Protein AF-A0A2D6CWQ1-F1 (afdb_monomer_lite)

Sequence (265 aa):
CRAEGHQYDPITSVDGSGGIVVVWTDIVESRFRVTAQRMSPEGRRLWDEEGVPACLARSNQGSPVIVPSEGGSSLVFWVDYRHDDGTYTALDVYGQRLTPDGRRAWGPGGIRLCEAAGSQRNIVGVADGEGGAYVAWVDTRDKFDDIYAQRVDAEGWLRWGMDARPVGVGAGVQRGPVLSARAGHLWVAWYDYRRETRAETRQDVYAQSFDPEGVAGFARGGTPIATAQLVRTDLAVHALGARAWISWTDHDGTTRRVAGALLGP

Secondary structure (DSSP, 8-state):
---SS--EEEEEEE-SSS-EEEEEEEEETTEEEEEEEEE-TTS-B-S-TT-EES--SSS-EEEEEEEE-GGG-EEEEEEE-TT--SSS---EEEEEEEPTTS-BSS-TT-EES--SSS-EEEEEEEE-SSS-EEEEEEE-SSSS-EEEEEEE-TT--BTT-TT-EES---SS-EEEEEEEEETTEEEEEEEE-TT--TT----EEEEEEE-TT--BSS-TT-EEEE-SSSEEEEEEEEEETTEEEEEEEEE-SS-EEEEEEEE--

Structure (mmCIF, N/CA/C/O backbone):
data_AF-A0A2D6CWQ1-F1
#
_entry.id   AF-A0A2D6CWQ1-F1
#
loop_
_atom_site.group_PDB
_atom_site.id
_atom_site.type_symbol
_atom_site.label_atom_id
_atom_site.label_alt_id
_atom_site.label_comp_id
_atom_site.label_asym_id
_atom_site.label_entity_id
_atom_site.label_seq_id
_atom_site.pdbx_PDB_ins_code
_atom_site.Cartn_x
_atom_site.Cartn_y
_atom_site.Cartn_z
_atom_site.occupancy
_atom_site.B_iso_or_equiv
_atom_site.auth_seq_id
_atom_site.auth_comp_id
_atom_site.auth_asym_id
_atom_site.auth_atom_id
_atom_site.pdbx_PDB_model_num
ATOM 1 N N . CYS A 1 1 ? 22.351 -7.994 -5.319 1.00 44.97 1 CYS A N 1
ATOM 2 C CA . CYS A 1 1 ? 23.037 -6.715 -5.521 1.00 44.97 1 CYS A CA 1
ATOM 3 C C . CYS A 1 1 ? 24.525 -6.901 -5.228 1.00 44.97 1 CYS A C 1
ATOM 5 O O . CYS A 1 1 ? 24.827 -7.614 -4.270 1.00 44.97 1 CYS A O 1
ATOM 7 N N . ARG A 1 2 ? 25.425 -6.369 -6.063 1.00 40.06 2 ARG A N 1
ATOM 8 C CA . ARG A 1 2 ? 26.836 -6.117 -5.706 1.00 40.06 2 ARG A CA 1
ATOM 9 C C . ARG A 1 2 ? 27.117 -4.610 -5.599 1.00 40.06 2 ARG A C 1
ATOM 11 O O . ARG A 1 2 ? 28.251 -4.253 -5.300 1.00 40.06 2 ARG A O 1
ATOM 18 N N . ALA A 1 3 ? 26.105 -3.760 -5.791 1.00 49.19 3 ALA A N 1
ATOM 19 C CA . ALA A 1 3 ? 26.204 -2.326 -5.587 1.00 49.19 3 ALA A CA 1
ATOM 20 C C . ALA A 1 3 ? 26.740 -2.012 -4.186 1.00 49.19 3 ALA A C 1
ATOM 22 O O . ALA A 1 3 ? 26.302 -2.584 -3.182 1.00 49.19 3 ALA A O 1
ATOM 23 N N . GLU A 1 4 ? 27.720 -1.115 -4.147 1.00 36.97 4 GLU A N 1
ATOM 24 C CA . GLU A 1 4 ? 28.261 -0.559 -2.916 1.00 36.97 4 GLU A CA 1
ATOM 25 C C . GLU A 1 4 ? 27.207 0.362 -2.283 1.00 36.97 4 GLU A C 1
ATOM 27 O O . GLU A 1 4 ? 26.785 1.336 -2.901 1.00 36.97 4 GLU A O 1
ATOM 32 N N . GLY A 1 5 ? 26.767 0.045 -1.061 1.00 43.88 5 GLY A N 1
ATOM 33 C CA . GLY A 1 5 ? 25.715 0.784 -0.359 1.00 43.88 5 GLY A CA 1
ATOM 34 C C . GLY A 1 5 ? 25.096 -0.014 0.792 1.00 43.88 5 GLY A C 1
ATOM 35 O O . GLY A 1 5 ? 25.254 -1.233 0.881 1.00 43.88 5 GLY A O 1
ATOM 36 N N . HIS A 1 6 ? 24.400 0.674 1.702 1.00 47.47 6 HIS A N 1
ATOM 37 C CA . HIS A 1 6 ? 23.588 0.024 2.734 1.00 47.47 6 HIS A CA 1
ATOM 38 C C . HIS A 1 6 ? 22.188 -0.272 2.184 1.00 47.47 6 HIS A C 1
ATOM 40 O O . HIS A 1 6 ? 21.537 0.620 1.644 1.00 47.47 6 HIS A O 1
ATOM 46 N N . GLN A 1 7 ? 21.724 -1.509 2.360 1.00 46.88 7 GLN A N 1
ATOM 47 C CA . GLN A 1 7 ? 20.431 -1.992 1.871 1.00 46.88 7 GLN A CA 1
ATOM 48 C C . GLN A 1 7 ? 19.446 -2.121 3.038 1.00 46.88 7 GLN A C 1
ATOM 50 O O . GLN A 1 7 ? 19.776 -2.743 4.051 1.00 46.88 7 GLN A O 1
ATOM 55 N N . TYR A 1 8 ? 18.245 -1.559 2.890 1.00 57.31 8 TYR A N 1
ATOM 56 C CA . TYR A 1 8 ? 17.209 -1.539 3.930 1.00 57.31 8 TYR A CA 1
ATOM 57 C C . TYR A 1 8 ? 15.855 -2.032 3.404 1.00 57.31 8 TYR A C 1
ATOM 59 O O . TYR A 1 8 ? 15.567 -1.930 2.209 1.00 57.31 8 TYR A O 1
ATOM 67 N N . ASP A 1 9 ? 15.039 -2.548 4.327 1.00 74.50 9 ASP A N 1
ATOM 68 C CA . ASP A 1 9 ? 13.623 -2.896 4.148 1.00 74.50 9 ASP A CA 1
ATOM 69 C C . ASP A 1 9 ? 13.311 -3.764 2.913 1.00 74.50 9 ASP A C 1
ATOM 71 O O . ASP A 1 9 ? 12.519 -3.360 2.058 1.00 74.50 9 ASP A O 1
ATOM 75 N N . PRO A 1 10 ? 13.923 -4.962 2.774 1.00 77.94 10 PRO A N 1
ATOM 76 C CA . PRO A 1 10 ? 13.577 -5.859 1.684 1.00 77.94 10 PRO A CA 1
ATOM 77 C C . PRO A 1 10 ? 12.145 -6.378 1.857 1.00 77.94 10 PRO A C 1
ATOM 79 O O . PRO A 1 10 ? 11.810 -6.996 2.870 1.00 77.94 10 PRO A O 1
ATOM 82 N N . ILE A 1 11 ? 11.314 -6.179 0.838 1.00 85.44 11 ILE A N 1
ATOM 83 C CA . ILE A 1 11 ? 9.939 -6.685 0.783 1.00 85.44 11 ILE A CA 1
ATOM 84 C C . ILE A 1 11 ? 9.777 -7.487 -0.499 1.00 85.44 11 ILE A C 1
ATOM 86 O O . ILE A 1 11 ? 10.333 -7.148 -1.545 1.00 85.44 11 ILE A O 1
ATOM 90 N N . THR A 1 12 ? 9.031 -8.585 -0.412 1.00 86.94 12 THR A N 1
ATOM 91 C CA . THR A 1 12 ? 8.840 -9.505 -1.533 1.00 86.94 12 THR A CA 1
ATOM 92 C C . THR A 1 12 ? 7.377 -9.621 -1.912 1.00 86.94 12 THR A C 1
ATOM 94 O O . THR A 1 12 ? 6.492 -9.523 -1.064 1.00 86.94 12 THR A O 1
ATOM 97 N N . SER A 1 13 ? 7.136 -9.857 -3.195 1.00 90.44 13 SER A N 1
ATOM 98 C CA . SER A 1 13 ? 5.845 -10.273 -3.724 1.00 90.44 13 SER A CA 1
ATOM 99 C C . SER A 1 13 ? 6.050 -11.429 -4.695 1.00 90.44 13 SER A C 1
ATOM 101 O O . SER A 1 13 ? 7.113 -11.563 -5.302 1.00 90.44 13 SER A O 1
ATOM 103 N N . VAL A 1 14 ? 5.035 -12.273 -4.844 1.00 87.69 14 VAL A N 1
ATOM 104 C CA . VAL A 1 14 ? 5.033 -13.328 -5.859 1.00 87.69 14 VAL A CA 1
ATOM 105 C C . VAL A 1 14 ? 4.921 -12.716 -7.252 1.00 87.69 14 VAL A C 1
ATOM 107 O O . VAL A 1 14 ? 4.184 -11.755 -7.459 1.00 87.69 14 VAL A O 1
ATOM 110 N N . ASP A 1 15 ? 5.615 -13.297 -8.228 1.00 84.00 15 ASP A N 1
ATOM 111 C CA . ASP A 1 15 ? 5.566 -12.822 -9.617 1.00 84.00 15 ASP A CA 1
ATOM 112 C C . ASP A 1 15 ? 4.463 -13.493 -10.461 1.00 84.00 15 ASP A C 1
ATOM 114 O O . ASP A 1 15 ? 4.378 -13.279 -11.666 1.00 84.00 15 ASP A O 1
ATOM 118 N N . GLY A 1 16 ? 3.643 -14.355 -9.848 1.00 83.12 16 GLY A N 1
ATOM 119 C CA . GLY A 1 16 ? 2.571 -15.102 -10.519 1.00 83.12 16 GLY A CA 1
ATOM 120 C C . GLY A 1 16 ? 3.031 -16.284 -11.387 1.00 83.12 16 GLY A C 1
ATOM 121 O O . GLY A 1 16 ? 2.190 -17.020 -11.893 1.00 83.12 16 GLY A O 1
ATOM 122 N N . SER A 1 17 ? 4.340 -16.511 -11.525 1.00 85.38 17 SER A N 1
ATOM 123 C CA . SER A 1 17 ? 4.953 -17.606 -12.298 1.00 85.38 17 SER A CA 1
ATOM 124 C C . SER A 1 17 ? 5.810 -18.558 -11.450 1.00 85.38 17 SER A C 1
ATOM 126 O O . SER A 1 17 ? 6.555 -19.378 -11.981 1.00 85.38 17 SER A O 1
ATOM 128 N N . GLY A 1 18 ? 5.692 -18.461 -10.122 1.00 84.25 18 GLY A N 1
ATOM 129 C CA . GLY A 1 18 ? 6.454 -19.252 -9.150 1.00 84.25 18 GLY A CA 1
ATOM 130 C C . GLY A 1 18 ? 7.766 -18.601 -8.704 1.00 84.25 18 GLY A C 1
ATOM 131 O O . GLY A 1 18 ? 8.429 -19.130 -7.815 1.00 84.25 18 GLY A O 1
ATOM 132 N N . GLY A 1 19 ? 8.137 -17.468 -9.300 1.00 91.81 19 GLY A N 1
ATOM 133 C CA . GLY A 1 19 ? 9.225 -16.618 -8.842 1.00 91.81 19 GLY A CA 1
ATOM 134 C C . GLY A 1 19 ? 8.746 -15.552 -7.856 1.00 91.81 19 GLY A C 1
ATOM 135 O O . GLY A 1 19 ? 7.580 -15.504 -7.443 1.00 91.81 19 GLY A O 1
ATOM 136 N N . ILE A 1 20 ? 9.663 -14.658 -7.500 1.00 94.94 20 ILE A N 1
ATOM 137 C CA . ILE A 1 20 ? 9.384 -13.500 -6.645 1.00 94.94 20 ILE A CA 1
ATOM 138 C C . ILE A 1 20 ? 9.972 -12.231 -7.249 1.00 94.94 20 ILE A C 1
ATOM 140 O O . ILE A 1 20 ? 10.963 -12.269 -7.976 1.00 94.94 20 ILE A O 1
ATOM 144 N N . VAL A 1 21 ? 9.405 -11.090 -6.888 1.00 96.19 21 VAL A N 1
ATOM 145 C CA . VAL A 1 21 ? 10.055 -9.790 -7.028 1.00 96.19 21 VAL A CA 1
ATOM 146 C C . VAL A 1 21 ? 10.412 -9.300 -5.635 1.00 96.19 21 VAL A C 1
ATOM 148 O O . VAL A 1 21 ? 9.577 -9.305 -4.731 1.00 96.19 21 VAL A O 1
ATOM 151 N N . VAL A 1 22 ? 11.666 -8.899 -5.463 1.00 95.62 22 VAL A N 1
ATOM 152 C CA . VAL A 1 22 ? 12.193 -8.294 -4.240 1.00 95.62 22 VAL A CA 1
ATOM 153 C C . VAL A 1 22 ? 12.390 -6.811 -4.505 1.00 95.62 22 VAL A C 1
ATOM 155 O O . VAL A 1 22 ? 12.975 -6.454 -5.526 1.00 95.62 22 VAL A O 1
ATOM 158 N N . VAL A 1 23 ? 11.938 -5.960 -3.591 1.00 96.12 23 VAL A N 1
ATOM 159 C CA . VAL A 1 23 ? 12.186 -4.515 -3.603 1.00 96.12 23 VAL A CA 1
ATOM 160 C C . VAL A 1 23 ? 12.925 -4.142 -2.330 1.00 96.12 23 VAL A C 1
ATOM 162 O O . VAL A 1 23 ? 12.609 -4.670 -1.268 1.00 96.12 23 VAL A O 1
ATOM 165 N N . TRP A 1 24 ? 13.908 -3.257 -2.434 1.00 94.44 24 TRP A N 1
ATOM 166 C CA . TRP A 1 24 ? 14.665 -2.737 -1.298 1.00 94.44 24 TRP A CA 1
ATOM 167 C C . TRP A 1 24 ? 15.019 -1.268 -1.520 1.00 94.44 24 TRP A C 1
ATOM 169 O O . TRP A 1 24 ? 14.950 -0.752 -2.641 1.00 94.44 24 TRP A O 1
ATOM 179 N N . THR A 1 25 ? 15.423 -0.602 -0.441 1.00 93.50 25 THR A N 1
ATOM 180 C CA . THR A 1 25 ? 16.034 0.726 -0.515 1.00 93.50 25 THR A CA 1
ATOM 181 C C . THR A 1 25 ? 17.551 0.580 -0.541 1.00 93.50 25 THR A C 1
ATOM 183 O O . THR A 1 25 ? 18.119 -0.078 0.330 1.00 93.50 25 THR A O 1
ATOM 186 N N . ASP A 1 26 ? 18.200 1.188 -1.528 1.00 87.25 26 ASP A N 1
ATOM 187 C CA . ASP A 1 26 ? 19.657 1.260 -1.668 1.00 87.25 26 ASP A CA 1
ATOM 188 C C . ASP A 1 26 ? 20.148 2.699 -1.456 1.00 87.25 26 ASP A C 1
ATOM 190 O O . ASP A 1 26 ? 19.398 3.648 -1.698 1.00 87.25 26 ASP A O 1
ATOM 194 N N . ILE A 1 27 ? 21.403 2.880 -1.044 1.00 84.56 27 ILE A N 1
ATOM 195 C CA . ILE A 1 27 ? 22.043 4.201 -0.984 1.00 84.56 27 ILE A CA 1
ATOM 196 C C . ILE A 1 27 ? 23.008 4.324 -2.161 1.00 84.56 27 ILE A C 1
ATOM 198 O O . ILE A 1 27 ? 24.103 3.773 -2.130 1.00 84.56 27 ILE A O 1
ATOM 202 N N . VAL A 1 28 ? 22.627 5.106 -3.172 1.00 79.44 28 VAL A N 1
ATOM 203 C CA . VAL A 1 28 ? 23.437 5.353 -4.374 1.00 79.44 28 VAL A CA 1
ATOM 204 C C . VAL A 1 28 ? 23.796 6.833 -4.440 1.00 79.44 28 VAL A C 1
ATOM 206 O O . VAL A 1 28 ? 22.908 7.685 -4.493 1.00 79.44 28 VAL A O 1
ATOM 209 N N . GLU A 1 29 ? 25.095 7.151 -4.440 1.00 83.56 29 GLU A N 1
ATOM 210 C CA . GLU A 1 29 ? 25.603 8.537 -4.424 1.00 83.56 29 GLU A CA 1
ATOM 211 C C . GLU A 1 29 ? 24.971 9.392 -3.302 1.00 83.56 29 GLU A C 1
ATOM 213 O O . GLU A 1 29 ? 24.495 10.507 -3.536 1.00 83.56 29 GLU A O 1
ATOM 218 N N . SER A 1 30 ? 24.925 8.845 -2.082 1.00 83.44 30 SER A N 1
ATOM 219 C CA . SER A 1 30 ? 24.330 9.476 -0.889 1.00 83.44 30 SER A CA 1
ATOM 220 C C . SER A 1 30 ? 22.822 9.753 -0.971 1.00 83.44 30 SER A C 1
ATOM 222 O O . SER A 1 30 ? 22.311 10.564 -0.199 1.00 83.44 30 SER A O 1
ATOM 224 N N . ARG A 1 31 ? 22.096 9.096 -1.885 1.00 85.81 31 ARG A N 1
ATOM 225 C CA . ARG A 1 31 ? 20.633 9.187 -1.987 1.00 85.81 31 ARG A CA 1
ATOM 226 C C . ARG A 1 31 ? 19.979 7.825 -1.837 1.00 85.81 31 ARG A C 1
ATOM 228 O O . ARG A 1 31 ? 20.460 6.845 -2.402 1.00 85.81 31 ARG A O 1
ATOM 235 N N . PHE A 1 32 ? 18.858 7.792 -1.128 1.00 90.31 32 PHE A N 1
ATOM 236 C CA . PHE A 1 32 ? 18.024 6.600 -1.029 1.00 90.31 32 PHE A CA 1
ATOM 237 C C . PHE A 1 32 ? 17.289 6.361 -2.349 1.00 90.31 32 PHE A C 1
ATOM 239 O O . PHE A 1 32 ? 16.708 7.288 -2.918 1.00 90.31 32 PHE A O 1
ATOM 246 N N . ARG A 1 33 ? 17.330 5.128 -2.847 1.00 93.25 33 ARG A N 1
ATOM 247 C CA . ARG A 1 33 ? 16.718 4.713 -4.108 1.00 93.25 33 ARG A CA 1
ATOM 248 C C . ARG A 1 33 ? 15.962 3.413 -3.919 1.00 93.25 33 ARG A C 1
ATOM 250 O O . ARG A 1 33 ? 16.516 2.447 -3.405 1.00 93.25 33 ARG A O 1
ATOM 257 N N . VAL A 1 34 ? 14.735 3.365 -4.425 1.00 95.94 34 VAL A N 1
ATOM 258 C CA . VAL A 1 34 ? 13.954 2.127 -4.456 1.00 95.94 34 VAL A CA 1
ATOM 259 C C . VAL A 1 34 ? 14.341 1.314 -5.690 1.00 95.94 34 VAL A C 1
ATOM 261 O O . VAL A 1 34 ? 14.143 1.748 -6.832 1.00 95.94 34 VAL A O 1
ATOM 264 N N . THR A 1 35 ? 14.887 0.127 -5.448 1.00 96.31 35 THR A N 1
ATOM 265 C CA . THR A 1 35 ? 15.393 -0.797 -6.470 1.00 96.31 35 THR A CA 1
ATOM 266 C C . THR A 1 35 ? 14.693 -2.141 -6.338 1.00 96.31 35 THR A C 1
ATOM 268 O O . THR A 1 35 ? 14.327 -2.558 -5.241 1.00 96.31 35 THR A O 1
ATOM 271 N N . ALA A 1 36 ? 14.487 -2.817 -7.464 1.00 96.50 36 ALA A N 1
ATOM 272 C CA . ALA A 1 36 ? 13.782 -4.082 -7.530 1.00 96.50 36 ALA A CA 1
ATOM 273 C C . ALA A 1 36 ? 14.558 -5.135 -8.335 1.00 96.50 36 ALA A C 1
ATOM 275 O O . ALA A 1 36 ? 15.307 -4.813 -9.256 1.00 96.50 36 ALA A O 1
ATOM 276 N N . GLN A 1 37 ? 14.359 -6.409 -8.013 1.00 96.38 37 GLN A N 1
ATOM 277 C CA . GLN A 1 37 ? 14.917 -7.548 -8.739 1.00 96.38 37 GLN A CA 1
ATOM 278 C C . GLN A 1 37 ? 13.886 -8.661 -8.808 1.00 96.38 37 GLN A C 1
ATOM 280 O O . GLN A 1 37 ? 13.297 -9.032 -7.792 1.00 96.38 37 GLN A O 1
ATOM 285 N N . ARG A 1 38 ? 13.729 -9.243 -9.991 1.00 96.81 38 ARG A N 1
ATOM 286 C CA . ARG A 1 38 ? 12.930 -10.446 -10.174 1.00 96.81 38 ARG A CA 1
ATOM 287 C C . ARG A 1 38 ? 13.814 -11.681 -10.060 1.00 96.81 38 ARG A C 1
ATOM 289 O O . ARG A 1 38 ? 14.904 -11.733 -10.624 1.00 96.81 38 ARG A O 1
ATOM 296 N N . MET A 1 39 ? 13.336 -12.674 -9.328 1.00 95.69 39 MET A N 1
ATOM 297 C CA . MET A 1 39 ? 14.025 -13.924 -9.054 1.00 95.69 39 MET A CA 1
ATOM 298 C C . MET A 1 39 ? 13.189 -15.093 -9.574 1.00 95.69 39 MET A C 1
ATOM 300 O O . MET A 1 39 ? 11.993 -15.165 -9.296 1.00 95.69 39 MET A O 1
ATOM 304 N N . SER A 1 40 ? 13.815 -16.018 -10.300 1.00 94.38 40 SER A N 1
ATOM 305 C CA . SER A 1 40 ? 13.185 -17.276 -10.707 1.00 94.38 40 SER A CA 1
ATOM 306 C C . SER A 1 40 ? 12.910 -18.178 -9.491 1.00 94.38 40 SER A C 1
ATOM 308 O O . SER A 1 40 ? 13.512 -17.964 -8.431 1.00 94.38 40 SER A O 1
ATOM 310 N N . PRO A 1 41 ? 12.065 -19.219 -9.629 1.00 92.44 41 PRO A N 1
ATOM 311 C CA . PRO A 1 41 ? 11.849 -20.212 -8.571 1.00 92.44 41 PRO A CA 1
ATOM 312 C C . PRO A 1 41 ? 13.148 -20.884 -8.088 1.00 92.44 41 PRO A C 1
ATOM 314 O O . PRO A 1 41 ? 13.280 -21.249 -6.924 1.00 92.44 41 PRO A O 1
ATOM 317 N N . GLU A 1 42 ? 14.143 -21.007 -8.970 1.00 95.06 42 GLU A N 1
ATOM 318 C CA . GLU A 1 42 ? 15.471 -21.568 -8.686 1.00 95.06 42 GLU A CA 1
ATOM 319 C C . GLU A 1 42 ? 16.444 -20.535 -8.085 1.00 95.06 42 GLU A C 1
ATOM 321 O O . GLU A 1 42 ? 17.637 -20.812 -7.946 1.00 95.06 42 GLU A O 1
ATOM 326 N N . GLY A 1 43 ? 15.969 -19.327 -7.767 1.00 91.00 43 GLY A N 1
ATOM 327 C CA . GLY A 1 43 ? 16.770 -18.265 -7.159 1.00 91.00 43 GLY A CA 1
ATOM 328 C C . GLY A 1 43 ? 17.700 -17.534 -8.132 1.00 91.00 43 GLY A C 1
ATOM 329 O O . GLY A 1 43 ? 18.677 -16.920 -7.697 1.00 91.00 43 GLY A O 1
ATOM 330 N N . ARG A 1 44 ? 17.432 -17.574 -9.444 1.00 94.31 44 ARG A N 1
ATOM 331 C CA . ARG A 1 44 ? 18.218 -16.826 -10.444 1.00 94.31 44 ARG A CA 1
ATOM 332 C C . ARG A 1 44 ? 17.675 -15.413 -10.618 1.00 94.31 44 ARG A C 1
ATOM 334 O O . ARG A 1 44 ? 16.468 -15.242 -10.704 1.00 94.31 44 ARG A O 1
ATOM 341 N N . ARG A 1 45 ? 18.553 -14.413 -10.734 1.00 94.88 45 ARG A N 1
ATOM 342 C CA . ARG A 1 45 ? 18.165 -13.039 -11.101 1.00 94.88 45 ARG A CA 1
ATOM 343 C C . ARG A 1 45 ? 17.679 -13.007 -12.550 1.00 94.88 45 ARG A C 1
ATOM 345 O O . ARG A 1 45 ? 18.324 -13.601 -13.411 1.00 94.88 45 ARG A O 1
ATOM 352 N N . LEU A 1 46 ? 16.554 -12.343 -12.790 1.00 95.56 46 LEU A N 1
ATOM 353 C CA . LEU A 1 46 ? 15.905 -12.255 -14.102 1.00 95.56 46 LEU A CA 1
ATOM 354 C C . LEU A 1 46 ? 15.963 -10.849 -14.713 1.00 95.56 46 LEU A C 1
ATOM 356 O O . LEU A 1 46 ? 15.709 -10.713 -15.907 1.00 95.56 46 LEU A O 1
ATOM 360 N N . TRP A 1 47 ? 16.311 -9.824 -13.934 1.00 96.06 47 TRP A N 1
ATOM 361 C CA . TRP A 1 47 ? 16.679 -8.500 -14.445 1.00 96.06 47 TRP A CA 1
ATOM 362 C C . TRP A 1 47 ? 18.181 -8.251 -14.280 1.00 96.06 47 TRP A C 1
ATOM 364 O O . TRP A 1 47 ? 18.906 -9.119 -13.785 1.00 96.06 47 TRP A O 1
ATOM 374 N N . ASP A 1 48 ? 18.629 -7.057 -14.683 1.00 92.25 48 ASP A N 1
ATOM 375 C CA . ASP A 1 48 ? 20.012 -6.585 -14.551 1.00 92.25 48 ASP A CA 1
ATOM 376 C C . ASP A 1 48 ? 20.622 -6.942 -13.187 1.00 92.25 48 ASP A C 1
ATOM 378 O O . ASP A 1 48 ? 19.929 -6.977 -12.166 1.00 92.25 48 ASP A O 1
ATOM 382 N N . GLU A 1 49 ? 21.930 -7.213 -13.149 1.00 88.44 49 GLU A N 1
ATOM 383 C CA . GLU A 1 49 ? 22.582 -7.778 -11.958 1.00 88.44 49 GLU A CA 1
ATOM 384 C C . GLU A 1 49 ? 22.411 -6.915 -10.699 1.00 88.44 49 GLU A C 1
ATOM 386 O O . GLU A 1 49 ? 22.243 -7.463 -9.599 1.00 88.44 49 GLU A O 1
ATOM 391 N N . GLU A 1 50 ? 22.396 -5.593 -10.871 1.00 88.12 50 GLU A N 1
ATOM 392 C CA . GLU A 1 50 ? 22.192 -4.604 -9.805 1.00 88.12 50 GLU A CA 1
ATOM 393 C C . GLU A 1 50 ? 20.717 -4.297 -9.516 1.00 88.12 50 GLU A C 1
ATOM 395 O O . GLU A 1 50 ? 20.395 -3.553 -8.594 1.00 88.12 50 GLU A O 1
ATOM 400 N N . GLY A 1 51 ? 19.806 -4.934 -10.246 1.00 93.25 51 GLY A N 1
ATOM 401 C CA . GLY A 1 51 ? 18.383 -4.654 -10.192 1.00 93.25 51 GLY A CA 1
ATOM 402 C C . GLY A 1 51 ? 17.997 -3.424 -11.007 1.00 93.25 51 GLY A C 1
ATOM 403 O O . GLY A 1 51 ? 18.808 -2.748 -11.638 1.00 93.25 51 GLY A O 1
ATOM 404 N N . VAL A 1 52 ? 16.702 -3.148 -10.996 1.00 95.75 52 VAL A N 1
ATOM 405 C CA . VAL A 1 52 ? 16.063 -2.089 -11.763 1.00 95.75 52 VAL A CA 1
ATOM 406 C C . VAL A 1 52 ? 15.531 -1.034 -10.794 1.00 95.75 52 VAL A C 1
ATOM 408 O O . VAL A 1 52 ? 14.762 -1.374 -9.893 1.00 95.75 52 VAL A O 1
ATOM 411 N N . PRO A 1 53 ? 15.854 0.257 -10.977 1.00 96.00 53 PRO A N 1
ATOM 412 C CA . PRO A 1 53 ? 15.250 1.319 -10.182 1.00 96.00 53 PRO A CA 1
ATOM 413 C C . PRO A 1 53 ? 13.762 1.489 -10.518 1.00 96.00 53 PRO A C 1
ATOM 415 O O . PRO A 1 53 ? 13.390 1.610 -11.693 1.00 96.00 53 PRO A O 1
ATOM 418 N N . ALA A 1 54 ? 12.915 1.571 -9.491 1.00 97.19 54 ALA A N 1
ATOM 419 C CA . ALA A 1 54 ? 11.489 1.868 -9.659 1.00 97.19 54 ALA A CA 1
ATOM 420 C C . ALA A 1 54 ? 11.262 3.308 -10.163 1.00 97.19 54 ALA A C 1
ATOM 422 O O . ALA A 1 54 ? 10.333 3.573 -10.932 1.00 97.19 54 ALA A O 1
ATOM 423 N N . CYS A 1 55 ? 12.161 4.225 -9.792 1.00 96.69 55 CYS A N 1
ATOM 424 C CA . CYS A 1 55 ? 12.101 5.639 -10.132 1.00 96.69 55 CYS A CA 1
ATOM 425 C C . CYS A 1 55 ? 13.470 6.183 -10.565 1.00 96.69 55 CYS A C 1
ATOM 427 O O . CYS A 1 55 ? 14.495 5.927 -9.932 1.00 96.69 55 CYS A O 1
ATOM 429 N N . LEU A 1 56 ? 13.483 6.970 -11.643 1.00 94.81 56 LEU A N 1
ATOM 430 C CA . LEU A 1 56 ? 14.681 7.639 -12.163 1.00 94.81 56 LEU A CA 1
ATOM 431 C C . LEU A 1 56 ? 14.801 9.111 -11.732 1.00 94.81 56 LEU A C 1
ATOM 433 O O . LEU A 1 56 ? 15.791 9.761 -12.071 1.00 94.81 56 LEU A O 1
ATOM 437 N N . ALA A 1 57 ? 13.819 9.650 -11.003 1.00 93.31 57 ALA A N 1
ATOM 438 C CA . ALA A 1 57 ? 13.883 11.015 -10.489 1.00 93.31 57 ALA A CA 1
ATOM 439 C C . ALA A 1 57 ? 15.035 11.166 -9.483 1.00 93.31 57 ALA A C 1
ATOM 441 O O . ALA A 1 57 ? 15.336 10.260 -8.704 1.00 93.31 57 ALA A O 1
ATOM 442 N N . ARG A 1 58 ? 15.693 12.328 -9.498 1.00 89.38 58 ARG A N 1
ATOM 443 C CA . ARG A 1 58 ? 16.816 12.633 -8.604 1.00 89.38 58 ARG A CA 1
ATOM 444 C C . ARG A 1 58 ? 16.295 13.126 -7.255 1.00 89.38 58 ARG A C 1
ATOM 446 O O . ARG A 1 58 ? 16.221 14.325 -7.031 1.00 89.38 58 ARG A O 1
ATOM 453 N N . SER A 1 59 ? 15.931 12.192 -6.385 1.00 91.00 59 SER A N 1
ATOM 454 C CA . SER A 1 59 ? 15.451 12.464 -5.028 1.00 91.00 59 SER A CA 1
ATOM 455 C C . SER A 1 59 ? 15.715 11.268 -4.112 1.00 91.00 59 SER A C 1
ATOM 457 O O . SER A 1 59 ? 16.068 10.193 -4.603 1.00 91.00 59 SER A O 1
ATOM 459 N N . ASN A 1 60 ? 15.541 11.456 -2.803 1.00 92.44 60 ASN A N 1
ATOM 460 C CA . ASN A 1 60 ? 15.455 10.351 -1.857 1.00 92.44 60 ASN A CA 1
ATOM 461 C C . ASN A 1 60 ? 14.112 9.632 -2.025 1.00 92.44 60 ASN A C 1
ATOM 463 O O . ASN A 1 60 ? 13.055 10.258 -2.103 1.00 92.44 60 ASN A O 1
ATOM 467 N N . GLN A 1 61 ? 14.178 8.309 -2.083 1.00 93.69 61 GLN A N 1
ATOM 468 C CA . GLN A 1 61 ? 13.050 7.397 -2.223 1.00 93.69 61 GLN A CA 1
ATOM 469 C C . GLN A 1 61 ? 13.222 6.300 -1.176 1.00 93.69 61 GLN A C 1
ATOM 471 O O . GLN A 1 61 ? 14.310 5.733 -1.077 1.00 93.69 61 GLN A O 1
ATOM 476 N N . GLY A 1 62 ? 12.182 5.982 -0.415 1.00 93.75 62 GLY A N 1
ATOM 477 C CA . GLY A 1 62 ? 12.290 4.988 0.652 1.00 93.75 62 GLY A CA 1
ATOM 478 C C . GLY A 1 62 ? 10.961 4.354 1.026 1.00 93.75 62 GLY A C 1
ATOM 479 O O . GLY A 1 62 ? 9.933 4.616 0.399 1.00 93.75 62 GLY A O 1
ATOM 480 N N . SER A 1 63 ? 11.003 3.507 2.055 1.00 93.69 63 SER A N 1
ATOM 481 C CA . SER A 1 63 ? 9.846 2.784 2.600 1.00 93.69 63 SER A CA 1
ATOM 482 C C . SER A 1 63 ? 8.983 2.130 1.510 1.00 93.69 63 SER A C 1
ATOM 484 O O . SER A 1 63 ? 7.790 2.441 1.411 1.00 93.69 63 SER A O 1
ATOM 486 N N . PRO A 1 64 ? 9.577 1.294 0.633 1.00 96.94 64 PRO A N 1
ATOM 487 C CA . PRO A 1 64 ? 8.839 0.722 -0.474 1.00 96.94 64 PRO A CA 1
ATOM 488 C C . PRO A 1 64 ? 7.743 -0.230 0.015 1.00 96.94 64 PRO A C 1
ATOM 490 O O . PRO A 1 64 ? 7.829 -0.795 1.097 1.00 96.94 64 PRO A O 1
ATOM 493 N N . VAL A 1 65 ? 6.737 -0.456 -0.820 1.00 96.88 65 VAL A N 1
ATOM 494 C CA . VAL A 1 65 ? 5.752 -1.537 -0.719 1.00 96.88 65 VAL A CA 1
ATOM 495 C C . VAL A 1 65 ? 5.613 -2.144 -2.105 1.00 96.88 65 VAL A C 1
ATOM 497 O O . VAL A 1 65 ? 5.601 -1.416 -3.096 1.00 96.88 65 VAL A O 1
ATOM 500 N N . ILE A 1 66 ? 5.497 -3.467 -2.195 1.00 97.75 66 ILE A N 1
ATOM 501 C CA . ILE A 1 66 ? 5.275 -4.165 -3.462 1.00 97.75 66 ILE A CA 1
ATOM 502 C C . ILE A 1 66 ? 3.980 -4.976 -3.421 1.00 97.75 66 ILE A C 1
ATOM 504 O O . ILE A 1 66 ? 3.690 -5.664 -2.445 1.00 97.75 66 ILE A O 1
ATOM 508 N N . VAL A 1 67 ? 3.217 -4.898 -4.507 1.00 96.56 67 VAL A N 1
ATOM 509 C CA . VAL A 1 67 ? 1.945 -5.595 -4.714 1.00 96.56 67 VAL A CA 1
ATOM 510 C C . VAL A 1 67 ? 2.014 -6.338 -6.055 1.00 96.56 67 VAL A C 1
ATOM 512 O O . VAL A 1 67 ? 2.508 -5.771 -7.034 1.00 96.56 67 VAL A O 1
ATOM 515 N N . PRO A 1 68 ? 1.566 -7.605 -6.148 1.00 95.31 68 PRO A N 1
ATOM 516 C CA . PRO A 1 68 ? 1.537 -8.304 -7.428 1.00 95.31 68 PRO A CA 1
ATOM 517 C C . PRO A 1 68 ? 0.498 -7.665 -8.362 1.00 95.31 68 PRO A C 1
ATOM 519 O O . PRO A 1 68 ? -0.561 -7.228 -7.918 1.00 95.31 68 PRO A O 1
ATOM 522 N N . SER A 1 69 ? 0.796 -7.634 -9.657 1.00 95.75 69 SER A N 1
ATOM 523 C CA . SER A 1 69 ? -0.097 -7.144 -10.713 1.00 95.75 69 SER A CA 1
ATOM 524 C C . SER A 1 69 ? -0.280 -8.226 -11.777 1.00 95.75 69 SER A C 1
ATOM 526 O O . SER A 1 69 ? 0.410 -9.248 -11.799 1.00 95.75 69 SER A O 1
ATOM 528 N N . GLU A 1 70 ? -1.243 -8.021 -12.665 1.00 93.19 70 GLU A N 1
ATOM 529 C CA . GLU A 1 70 ? -1.541 -8.951 -13.747 1.00 93.19 70 GLU A CA 1
ATOM 530 C C . GLU A 1 70 ? -0.351 -9.152 -14.706 1.00 93.19 70 GLU A C 1
ATOM 532 O O . GLU A 1 70 ? 0.550 -8.312 -14.836 1.00 93.19 70 GLU A O 1
ATOM 537 N N . GLY A 1 71 ? -0.352 -10.296 -15.395 1.00 91.25 71 GLY A N 1
ATOM 538 C CA . GLY A 1 71 ? 0.655 -10.625 -16.406 1.00 91.25 71 GLY A CA 1
ATOM 539 C C . GLY A 1 71 ? 2.075 -10.801 -15.858 1.00 91.25 71 GLY A C 1
ATOM 540 O O . GLY A 1 71 ? 3.026 -10.704 -16.625 1.00 91.25 71 GLY A O 1
ATOM 541 N N . GLY A 1 72 ? 2.231 -11.021 -14.548 1.00 91.12 72 GLY A N 1
ATOM 542 C CA . GLY A 1 72 ? 3.530 -11.118 -13.873 1.00 91.12 72 GLY A CA 1
ATOM 543 C C . GLY A 1 72 ? 4.218 -9.772 -13.641 1.00 91.12 72 GLY A C 1
ATOM 544 O O . GLY A 1 72 ? 5.419 -9.721 -13.375 1.00 91.12 72 GLY A O 1
ATOM 545 N N . SER A 1 73 ? 3.467 -8.677 -13.774 1.00 96.06 73 SER A N 1
ATOM 546 C CA . SER A 1 73 ? 3.929 -7.346 -13.390 1.00 96.06 73 SER A CA 1
ATOM 547 C C . SER A 1 73 ? 3.897 -7.184 -11.869 1.00 96.06 73 SER A C 1
ATOM 549 O O . SER A 1 73 ? 3.273 -7.954 -11.138 1.00 96.06 73 SER A O 1
ATOM 551 N N . SER A 1 74 ? 4.541 -6.141 -11.365 1.00 97.06 74 SER A N 1
ATOM 552 C CA . SER A 1 74 ? 4.470 -5.745 -9.958 1.00 97.06 74 SER A CA 1
ATOM 553 C C . SER A 1 74 ? 4.238 -4.248 -9.844 1.00 97.06 74 SER A C 1
ATOM 555 O O . SER A 1 74 ? 4.798 -3.474 -10.619 1.00 97.06 74 SER A O 1
ATOM 557 N N . LEU A 1 75 ? 3.429 -3.837 -8.874 1.00 98.44 75 LEU A N 1
ATOM 558 C CA . LEU A 1 75 ? 3.279 -2.435 -8.500 1.00 98.44 75 LEU A CA 1
ATOM 559 C C . LEU A 1 75 ? 4.189 -2.163 -7.310 1.00 98.44 75 LEU A C 1
ATOM 561 O O . LEU A 1 75 ? 4.161 -2.903 -6.329 1.00 98.44 75 LEU A O 1
ATOM 565 N N . VAL A 1 76 ? 4.997 -1.118 -7.408 1.00 98.56 76 VAL A N 1
ATOM 566 C CA . VAL A 1 76 ? 5.897 -0.664 -6.351 1.00 98.56 76 VAL A CA 1
ATOM 567 C C . VAL A 1 76 ? 5.455 0.725 -5.931 1.00 98.56 76 VAL A C 1
ATOM 569 O O . VAL A 1 76 ? 5.350 1.608 -6.778 1.00 98.56 76 VAL A O 1
ATOM 572 N N . PHE A 1 77 ? 5.218 0.916 -4.640 1.00 98.56 77 PHE A N 1
ATOM 573 C CA . PHE A 1 77 ? 4.863 2.194 -4.029 1.00 98.56 77 PHE A CA 1
ATOM 574 C C . PHE A 1 77 ? 5.968 2.628 -3.076 1.00 98.56 77 PHE A C 1
ATOM 576 O O . PHE A 1 77 ? 6.612 1.771 -2.480 1.00 98.56 77 PHE A O 1
ATOM 583 N N . TRP A 1 78 ? 6.224 3.926 -2.942 1.00 98.12 78 TRP A N 1
ATOM 584 C CA . TRP A 1 78 ? 7.283 4.446 -2.069 1.00 98.12 78 TRP A CA 1
ATOM 585 C C . TRP A 1 78 ? 6.968 5.856 -1.581 1.00 98.12 78 TRP A C 1
ATOM 587 O O . TRP A 1 78 ? 6.130 6.546 -2.167 1.00 98.12 78 TRP A O 1
ATOM 597 N N . VAL A 1 79 ? 7.664 6.283 -0.524 1.00 96.62 79 VAL A N 1
ATOM 598 C CA . VAL A 1 79 ? 7.694 7.694 -0.121 1.00 96.62 79 VAL A CA 1
ATOM 599 C C . VAL A 1 79 ? 8.823 8.412 -0.856 1.00 96.62 79 VAL A C 1
ATOM 601 O O . VAL A 1 79 ? 9.939 7.892 -0.955 1.00 96.62 79 VAL A O 1
ATOM 604 N N . ASP A 1 80 ? 8.537 9.592 -1.391 1.00 95.94 80 ASP A N 1
ATOM 605 C CA . ASP A 1 80 ? 9.444 10.366 -2.235 1.00 95.94 80 ASP A CA 1
ATOM 606 C C . ASP A 1 80 ? 9.596 11.794 -1.704 1.00 95.94 80 ASP A C 1
ATOM 608 O O . ASP A 1 80 ? 8.614 12.453 -1.366 1.00 95.94 80 ASP A O 1
ATOM 612 N N . TYR A 1 81 ? 10.837 12.277 -1.663 1.00 93.94 81 TYR A N 1
ATOM 613 C CA . TYR A 1 81 ? 11.181 13.616 -1.175 1.00 93.94 81 TYR A CA 1
ATOM 614 C C . TYR A 1 81 ? 11.284 14.658 -2.301 1.00 93.94 81 TYR A C 1
ATOM 616 O O . TYR A 1 81 ? 11.802 15.748 -2.087 1.00 93.94 81 TYR A O 1
ATOM 624 N N . ARG A 1 82 ? 10.883 14.345 -3.544 1.00 93.38 82 ARG A N 1
ATOM 625 C CA . ARG A 1 82 ? 11.207 15.213 -4.699 1.00 93.38 82 ARG A CA 1
ATOM 626 C C . ARG A 1 82 ? 10.563 16.598 -4.654 1.00 93.38 82 ARG A C 1
ATOM 628 O O . ARG A 1 82 ? 11.010 17.476 -5.387 1.00 93.38 82 ARG A O 1
ATOM 635 N N . HIS A 1 83 ? 9.513 16.769 -3.856 1.00 90.31 83 HIS A N 1
ATOM 636 C CA . HIS A 1 83 ? 8.834 18.047 -3.635 1.00 90.31 83 HIS A CA 1
ATOM 637 C C . HIS A 1 83 ? 9.083 18.612 -2.226 1.00 90.31 83 HIS A C 1
ATOM 639 O O . HIS A 1 83 ? 8.472 19.610 -1.853 1.00 90.31 83 HIS A O 1
ATOM 645 N N . ASP A 1 84 ? 9.981 17.994 -1.458 1.00 88.44 84 ASP A N 1
ATOM 646 C CA . ASP A 1 84 ? 10.425 18.496 -0.165 1.00 88.44 84 ASP A CA 1
ATOM 647 C C . ASP A 1 84 ? 11.462 19.612 -0.360 1.00 88.44 84 ASP A C 1
ATOM 649 O O . ASP A 1 84 ? 12.298 19.572 -1.264 1.00 88.44 84 ASP A O 1
ATOM 653 N N . ASP A 1 85 ? 11.418 20.621 0.504 1.00 85.06 85 ASP A N 1
ATOM 654 C CA . ASP A 1 85 ? 12.327 21.773 0.494 1.00 85.06 85 ASP A CA 1
ATOM 655 C C . ASP A 1 85 ? 13.672 21.496 1.201 1.00 85.06 85 ASP A C 1
ATOM 657 O O . ASP A 1 85 ? 14.459 22.414 1.444 1.00 85.06 85 ASP A O 1
ATOM 661 N N . GLY A 1 86 ? 13.958 20.229 1.516 1.00 79.56 86 GLY A N 1
ATOM 662 C CA . GLY A 1 86 ? 15.145 19.778 2.239 1.00 79.56 86 GLY A CA 1
ATOM 663 C C . GLY A 1 86 ? 14.943 19.676 3.753 1.00 79.56 86 GLY A C 1
ATOM 664 O O . GLY A 1 86 ? 15.906 19.396 4.472 1.00 79.56 86 GLY A O 1
ATOM 665 N N . THR A 1 87 ? 13.724 19.902 4.250 1.00 80.69 87 THR A N 1
ATOM 666 C CA . THR A 1 87 ? 13.373 19.774 5.673 1.00 80.69 87 THR A CA 1
ATOM 667 C C . THR A 1 87 ? 13.016 18.348 6.089 1.00 80.69 87 THR A C 1
ATOM 669 O O . THR A 1 87 ? 12.967 18.069 7.288 1.00 80.69 87 THR A O 1
ATOM 672 N N . TYR A 1 88 ? 12.825 17.435 5.132 1.00 78.00 88 TYR A N 1
ATOM 673 C CA . TYR A 1 88 ? 12.379 16.057 5.345 1.00 78.00 88 TYR A CA 1
ATOM 674 C C . TYR A 1 88 ? 10.996 15.966 6.009 1.00 78.00 88 TYR A C 1
ATOM 676 O O . TYR A 1 88 ? 10.738 15.060 6.808 1.00 78.00 88 TYR A O 1
ATOM 684 N N . THR A 1 89 ? 10.102 16.902 5.679 1.00 79.81 89 THR A N 1
ATOM 685 C CA . THR A 1 89 ? 8.755 16.994 6.268 1.00 79.81 89 THR A CA 1
ATOM 686 C C . THR A 1 89 ? 7.617 16.915 5.250 1.00 79.81 89 THR A C 1
ATOM 688 O O . THR A 1 89 ? 6.470 16.727 5.655 1.00 79.81 89 THR A O 1
ATOM 691 N N . ALA A 1 90 ? 7.911 16.960 3.948 1.00 86.75 90 ALA A N 1
ATOM 692 C CA . ALA A 1 90 ? 6.938 16.869 2.861 1.00 86.75 90 ALA A CA 1
ATOM 693 C C . ALA A 1 90 ? 7.160 15.596 2.025 1.00 86.75 90 ALA A C 1
ATOM 695 O O . ALA A 1 90 ? 7.672 15.623 0.908 1.00 86.75 90 ALA A O 1
ATOM 696 N N . LEU A 1 91 ? 6.798 14.453 2.614 1.00 92.88 91 LEU A N 1
ATOM 697 C CA . LEU A 1 91 ? 6.806 13.157 1.934 1.00 92.88 91 LEU A CA 1
ATOM 698 C C . LEU A 1 91 ? 5.572 12.992 1.055 1.00 92.88 91 LEU A C 1
ATOM 700 O O . LEU A 1 91 ? 4.463 13.067 1.575 1.00 92.88 91 LEU A O 1
ATOM 704 N N . ASP A 1 92 ? 5.785 12.644 -0.209 1.00 95.94 92 ASP A N 1
ATOM 705 C CA . ASP A 1 92 ? 4.725 12.266 -1.140 1.00 95.94 92 ASP A CA 1
ATOM 706 C C . ASP A 1 92 ? 4.721 10.755 -1.394 1.00 95.94 92 ASP A C 1
ATOM 708 O O . ASP A 1 92 ? 5.779 10.135 -1.520 1.00 95.94 92 ASP A O 1
ATOM 712 N N . VAL A 1 93 ? 3.540 10.158 -1.567 1.00 97.81 93 VAL A N 1
ATOM 713 C CA . VAL A 1 93 ? 3.425 8.756 -2.005 1.00 97.81 93 VAL A CA 1
ATOM 714 C C . VAL A 1 93 ? 3.432 8.677 -3.530 1.00 97.81 93 VAL A C 1
ATOM 716 O O . VAL A 1 93 ? 2.606 9.296 -4.206 1.00 97.81 93 VAL A O 1
ATOM 719 N N . TYR A 1 94 ? 4.342 7.868 -4.068 1.00 98.50 94 TYR A N 1
ATOM 720 C CA . TYR A 1 94 ? 4.466 7.578 -5.496 1.00 98.50 94 TYR A CA 1
ATOM 721 C C . TYR A 1 94 ? 4.304 6.088 -5.793 1.00 98.50 94 TYR A C 1
ATOM 723 O O . TYR A 1 94 ? 4.433 5.243 -4.906 1.00 98.50 94 TYR A O 1
ATOM 731 N N . GLY A 1 95 ? 4.024 5.776 -7.059 1.00 98.38 95 GLY A N 1
ATOM 732 C CA . GLY A 1 95 ? 3.862 4.419 -7.560 1.00 98.38 95 GLY A CA 1
ATOM 733 C C . GLY A 1 95 ? 4.497 4.195 -8.931 1.00 98.38 95 GLY A C 1
ATOM 734 O O . GLY A 1 95 ? 4.654 5.118 -9.734 1.00 98.38 95 GLY A O 1
ATOM 735 N N . GLN A 1 96 ? 4.837 2.940 -9.213 1.00 98.75 96 GLN A N 1
ATOM 736 C CA . GLN A 1 96 ? 5.349 2.456 -10.492 1.00 98.75 96 GLN A CA 1
ATOM 737 C C . GLN A 1 96 ? 4.811 1.056 -10.767 1.00 98.75 96 GLN A C 1
ATOM 739 O O . GLN A 1 96 ? 4.841 0.203 -9.883 1.00 98.75 96 GLN A O 1
ATOM 744 N N . ARG A 1 97 ? 4.456 0.772 -12.020 1.00 98.50 97 ARG A N 1
ATOM 745 C CA . ARG A 1 97 ? 4.284 -0.601 -12.494 1.00 98.50 97 ARG A CA 1
ATOM 746 C C . ARG A 1 97 ? 5.557 -1.074 -13.183 1.00 98.50 97 ARG A C 1
ATOM 748 O O . ARG A 1 97 ? 5.981 -0.505 -14.190 1.00 98.50 97 ARG A O 1
ATOM 755 N N . LEU A 1 98 ? 6.172 -2.110 -12.625 1.00 98.19 98 LEU A N 1
ATOM 756 C CA . LEU A 1 98 ? 7.282 -2.834 -13.227 1.00 98.19 98 LEU A CA 1
ATOM 757 C C . LEU A 1 98 ? 6.734 -4.040 -13.981 1.00 98.19 98 LEU A C 1
ATOM 759 O O . LEU A 1 98 ? 6.070 -4.907 -13.419 1.00 98.19 98 LEU A O 1
ATOM 763 N N . THR A 1 99 ? 7.007 -4.063 -15.272 1.00 96.69 99 THR A N 1
ATOM 764 C CA . THR A 1 99 ? 6.681 -5.174 -16.172 1.00 96.69 99 THR A CA 1
ATOM 765 C C . THR A 1 99 ? 7.554 -6.405 -15.879 1.00 96.69 99 THR A C 1
ATOM 767 O O . THR A 1 99 ? 8.589 -6.282 -15.215 1.00 96.69 99 THR A O 1
ATOM 770 N N . PRO A 1 100 ? 7.186 -7.598 -16.383 1.00 95.12 100 PRO A N 1
ATOM 771 C CA . PRO A 1 100 ? 7.939 -8.838 -16.170 1.00 95.12 100 PRO A CA 1
ATOM 772 C C . PRO A 1 100 ? 9.418 -8.770 -16.581 1.00 95.12 100 PRO A C 1
ATOM 774 O O . PRO A 1 100 ? 10.238 -9.494 -16.010 1.00 95.12 100 PRO A O 1
ATOM 777 N N . ASP A 1 101 ? 9.756 -7.916 -17.549 1.00 95.25 101 ASP A N 1
ATOM 778 C CA . ASP A 1 101 ? 11.099 -7.647 -18.077 1.00 95.25 101 ASP A CA 1
ATOM 779 C C . ASP A 1 101 ? 11.778 -6.422 -17.430 1.00 95.25 101 ASP A C 1
ATOM 781 O O . ASP A 1 101 ? 12.837 -5.988 -17.875 1.00 95.25 101 ASP A O 1
ATOM 785 N N . GLY A 1 102 ? 11.197 -5.863 -16.364 1.00 95.94 102 GLY A N 1
ATOM 786 C CA . GLY A 1 102 ? 11.820 -4.805 -15.566 1.00 95.94 102 GLY A CA 1
ATOM 787 C C . GLY A 1 102 ? 11.665 -3.407 -16.165 1.00 95.94 102 GLY A C 1
ATOM 788 O O . GLY A 1 102 ? 12.340 -2.464 -15.753 1.00 95.94 102 GLY A O 1
ATOM 789 N N . ARG A 1 103 ? 10.768 -3.211 -17.134 1.00 97.19 103 ARG A N 1
ATOM 790 C CA . ARG A 1 103 ? 10.455 -1.869 -17.647 1.00 97.19 103 ARG A CA 1
ATOM 791 C C . ARG A 1 103 ? 9.436 -1.168 -16.753 1.00 97.19 103 ARG A C 1
ATOM 793 O O . ARG A 1 103 ? 8.476 -1.779 -16.290 1.00 97.19 103 ARG A O 1
ATOM 800 N N . ARG A 1 104 ? 9.618 0.142 -16.594 1.00 98.19 104 ARG A N 1
ATOM 801 C CA . ARG A 1 104 ? 8.693 1.077 -15.934 1.00 98.19 104 ARG A CA 1
ATOM 802 C C . ARG A 1 104 ? 7.540 1.432 -16.878 1.00 98.19 104 ARG A C 1
ATOM 804 O O . ARG A 1 104 ? 7.802 1.975 -17.952 1.00 98.19 104 ARG A O 1
ATOM 811 N N . ALA A 1 105 ? 6.301 1.134 -16.497 1.00 98.19 105 ALA A N 1
ATOM 812 C CA . ALA A 1 105 ? 5.120 1.364 -17.333 1.00 98.19 105 ALA A CA 1
ATOM 813 C C . ALA A 1 105 ? 4.428 2.714 -17.072 1.00 98.19 105 ALA A C 1
ATOM 815 O O . ALA A 1 105 ? 3.784 3.243 -17.971 1.00 98.19 105 ALA A O 1
ATOM 816 N N . TRP A 1 106 ? 4.612 3.323 -15.898 1.00 98.44 106 TRP A N 1
ATOM 817 C CA . TRP A 1 106 ? 4.002 4.609 -15.521 1.00 98.44 106 TRP A CA 1
ATOM 818 C C . TRP A 1 106 ? 4.985 5.779 -15.675 1.00 98.44 106 TRP A C 1
ATOM 820 O O . TRP A 1 106 ? 5.075 6.682 -14.845 1.00 98.44 106 TRP A O 1
ATOM 830 N N . GLY A 1 107 ? 5.785 5.731 -16.743 1.00 97.94 107 GLY A N 1
ATOM 831 C CA . GLY A 1 107 ? 6.841 6.705 -17.012 1.00 97.94 107 GLY A CA 1
ATOM 832 C C . GLY A 1 107 ? 8.080 6.554 -16.111 1.00 97.94 107 GLY A C 1
ATOM 833 O O . GLY A 1 107 ? 8.114 5.739 -15.188 1.00 97.94 107 GLY A O 1
ATOM 834 N N . PRO A 1 108 ? 9.152 7.324 -16.374 1.00 97.12 108 PRO A N 1
ATOM 835 C CA . PRO A 1 108 ? 10.445 7.142 -15.707 1.00 97.12 108 PRO A CA 1
ATOM 836 C C . PRO A 1 108 ? 10.449 7.532 -14.220 1.00 97.12 108 PRO A C 1
ATOM 838 O O . PRO A 1 108 ? 11.251 6.992 -13.459 1.00 97.12 108 PRO A O 1
ATOM 841 N N . GLY A 1 109 ? 9.587 8.465 -13.809 1.00 97.31 109 GLY A N 1
ATOM 842 C CA . GLY A 1 109 ? 9.490 8.957 -12.429 1.00 97.31 109 GLY A CA 1
ATOM 843 C C . GLY A 1 109 ? 8.362 8.333 -11.603 1.00 97.31 109 GLY A C 1
ATOM 844 O O . GLY A 1 109 ? 8.202 8.712 -10.442 1.00 97.31 109 GLY A O 1
ATOM 845 N N . GLY A 1 110 ? 7.579 7.429 -12.198 1.00 98.19 110 GLY A N 1
ATOM 846 C CA . GLY A 1 110 ? 6.315 6.971 -11.628 1.00 98.19 110 GLY A CA 1
ATOM 847 C C . GLY A 1 110 ? 5.249 8.068 -11.578 1.00 98.19 110 GLY A C 1
ATOM 848 O O . GLY A 1 110 ? 5.448 9.179 -12.075 1.00 98.19 110 GLY A O 1
ATOM 849 N N . ILE A 1 111 ? 4.133 7.745 -10.935 1.00 98.19 111 ILE A N 1
ATOM 850 C CA . ILE A 1 111 ? 2.988 8.639 -10.720 1.00 98.19 111 ILE A CA 1
ATOM 851 C C . ILE A 1 111 ? 2.868 8.996 -9.242 1.00 98.19 111 ILE A C 1
ATOM 853 O O . ILE A 1 111 ? 3.170 8.171 -8.380 1.00 98.19 111 ILE A O 1
ATOM 857 N N . ARG A 1 112 ? 2.430 10.219 -8.952 1.00 97.75 112 ARG A N 1
ATOM 858 C CA . ARG A 1 112 ? 2.091 10.667 -7.596 1.00 97.75 112 ARG A CA 1
ATOM 859 C C . ARG A 1 112 ? 0.677 10.183 -7.266 1.00 97.75 112 ARG A C 1
ATOM 861 O O . ARG A 1 112 ? -0.200 10.282 -8.118 1.00 97.75 112 ARG A O 1
ATOM 868 N N . LEU A 1 113 ? 0.459 9.638 -6.069 1.00 98.38 113 LEU A N 1
ATOM 869 C CA . LEU A 1 113 ? -0.846 9.092 -5.652 1.00 98.38 113 LEU A CA 1
ATOM 870 C C . LEU A 1 113 ? -1.703 10.098 -4.868 1.00 98.38 113 LEU A C 1
ATOM 872 O O . LEU A 1 113 ? -2.890 9.839 -4.658 1.00 98.38 113 LEU A O 1
ATOM 876 N N . CYS A 1 114 ? -1.089 11.190 -4.407 1.00 97.25 114 CYS A N 1
ATOM 877 C CA . CYS A 1 114 ? -1.697 12.219 -3.574 1.00 97.25 114 CYS A CA 1
ATOM 878 C C . CYS A 1 114 ? -1.019 13.573 -3.793 1.00 97.25 114 CYS A C 1
ATOM 880 O O . CYS A 1 114 ? 0.205 13.637 -3.706 1.00 97.25 114 CYS A O 1
ATOM 882 N N . GLU A 1 115 ? -1.785 14.644 -4.035 1.00 95.00 115 GLU A N 1
ATOM 883 C CA . GLU A 1 115 ? -1.237 16.004 -4.178 1.00 95.00 115 GLU A CA 1
ATOM 884 C C . GLU A 1 115 ? -1.456 16.918 -2.973 1.00 95.00 115 GLU A C 1
ATOM 886 O O . GLU A 1 115 ? -0.834 17.984 -2.897 1.00 95.00 115 GLU A O 1
ATOM 891 N N . ALA A 1 116 ? -2.286 16.493 -2.023 1.00 94.62 116 ALA A N 1
ATOM 892 C CA . ALA A 1 116 ? -2.541 17.225 -0.796 1.00 94.62 116 ALA A CA 1
ATOM 893 C C . ALA A 1 116 ? -1.253 17.569 -0.031 1.00 94.62 116 ALA A C 1
ATOM 895 O O . ALA A 1 116 ? -0.297 16.794 0.023 1.00 94.62 116 ALA A O 1
ATOM 896 N N . ALA A 1 117 ? -1.264 18.745 0.598 1.00 91.19 117 ALA A N 1
ATOM 897 C CA . ALA A 1 117 ? -0.193 19.183 1.484 1.00 91.19 117 ALA A CA 1
ATOM 898 C C . ALA A 1 117 ? -0.047 18.248 2.695 1.00 91.19 117 ALA A C 1
ATOM 900 O O . ALA A 1 117 ? -0.980 17.539 3.045 1.00 91.19 117 ALA A O 1
ATOM 901 N N . GLY A 1 118 ? 1.093 18.301 3.380 1.00 91.00 118 GLY A N 1
ATOM 902 C CA . GLY A 1 118 ? 1.390 17.410 4.504 1.00 91.00 118 GLY A CA 1
ATOM 903 C C . GLY A 1 118 ? 2.186 16.179 4.077 1.00 91.00 118 GLY A C 1
ATOM 904 O O . GLY A 1 118 ? 2.513 16.005 2.910 1.00 91.00 118 GLY A O 1
ATOM 905 N N . SER A 1 119 ? 2.555 15.354 5.054 1.00 94.00 119 SER A N 1
ATOM 906 C CA . SER A 1 119 ? 3.373 14.164 4.844 1.00 94.00 119 SER A CA 1
ATOM 907 C C . SER A 1 119 ? 2.485 12.938 4.674 1.00 94.00 119 SER A C 1
ATOM 909 O O . SER A 1 119 ? 1.658 12.649 5.541 1.00 94.00 119 SER A O 1
ATOM 911 N N . GLN A 1 120 ? 2.709 12.182 3.603 1.00 96.31 120 GLN A N 1
ATOM 912 C CA . GLN A 1 120 ? 2.141 10.856 3.398 1.00 96.31 120 GLN A CA 1
ATOM 913 C C . GLN A 1 120 ? 3.205 9.781 3.655 1.00 96.31 120 GLN A C 1
ATOM 915 O O . GLN A 1 120 ? 4.267 9.760 3.032 1.00 96.31 120 GLN A O 1
ATOM 920 N N . ARG A 1 121 ? 2.947 8.892 4.620 1.00 94.56 121 ARG A N 1
ATOM 921 C CA . ARG A 1 121 ? 3.920 7.904 5.125 1.00 94.56 121 ARG A CA 1
ATOM 922 C C . ARG A 1 121 ? 3.252 6.605 5.569 1.00 94.56 121 ARG A C 1
ATOM 924 O O . ARG A 1 121 ? 2.035 6.528 5.667 1.00 94.56 121 ARG A O 1
ATOM 931 N N . ASN A 1 122 ? 4.055 5.597 5.915 1.00 94.69 122 ASN A N 1
ATOM 932 C CA . ASN A 1 122 ? 3.579 4.290 6.395 1.00 94.69 122 ASN A CA 1
ATOM 933 C C . ASN A 1 122 ? 2.613 3.628 5.398 1.00 94.69 122 ASN A C 1
ATOM 935 O O . ASN A 1 122 ? 1.470 3.314 5.731 1.00 94.69 122 ASN A O 1
ATOM 939 N N . ILE A 1 123 ? 3.086 3.479 4.160 1.00 97.62 123 ILE A N 1
ATOM 940 C CA . ILE A 1 123 ? 2.319 2.908 3.055 1.00 97.62 123 ILE A CA 1
ATOM 941 C C . ILE A 1 123 ? 2.022 1.434 3.346 1.00 97.62 123 ILE A C 1
ATOM 943 O O . ILE A 1 123 ? 2.874 0.695 3.836 1.00 97.62 123 ILE A O 1
ATOM 947 N N . VAL A 1 124 ? 0.824 1.003 2.980 1.00 97.38 124 VAL A N 1
ATOM 948 C CA . VAL A 1 124 ? 0.402 -0.397 2.894 1.00 97.38 124 VAL A CA 1
ATOM 949 C C . VAL A 1 124 ? -0.412 -0.575 1.616 1.00 97.38 124 VAL A C 1
ATOM 951 O O . VAL A 1 124 ? -1.069 0.361 1.160 1.00 97.38 124 VAL A O 1
ATOM 954 N N . GLY A 1 125 ? -0.384 -1.762 1.014 1.00 97.50 125 GLY A N 1
ATOM 955 C CA . GLY A 1 125 ? -1.098 -2.004 -0.237 1.00 97.50 125 GLY A CA 1
ATOM 956 C C . GLY A 1 125 ? -1.508 -3.456 -0.431 1.00 97.50 125 GLY A C 1
ATOM 957 O O . GLY A 1 125 ? -0.893 -4.370 0.116 1.00 97.50 125 GLY A O 1
ATOM 958 N N . VAL A 1 126 ? -2.560 -3.658 -1.218 1.00 97.38 126 VAL A N 1
ATOM 959 C CA . VAL A 1 126 ? -3.081 -4.972 -1.614 1.00 97.38 126 VAL A CA 1
ATOM 960 C C . VAL A 1 126 ? -3.572 -4.908 -3.058 1.00 97.38 126 VAL A C 1
ATOM 962 O O . VAL A 1 126 ? -4.044 -3.865 -3.509 1.00 97.38 126 VAL A O 1
ATOM 965 N N . ALA A 1 127 ? -3.455 -6.011 -3.796 1.00 96.44 127 ALA A N 1
ATOM 966 C CA . ALA A 1 127 ? -3.933 -6.080 -5.173 1.00 96.44 127 ALA A CA 1
ATOM 967 C C . ALA A 1 127 ? -5.453 -5.873 -5.214 1.00 96.44 127 ALA A C 1
ATOM 969 O O . ALA A 1 127 ? -6.170 -6.373 -4.343 1.00 96.44 127 ALA A O 1
ATOM 970 N N . ASP A 1 128 ? -5.947 -5.165 -6.228 1.00 96.00 128 ASP A N 1
ATOM 971 C CA . ASP A 1 128 ? -7.389 -4.941 -6.388 1.00 96.00 128 ASP A CA 1
ATOM 972 C C . ASP A 1 128 ? -8.113 -6.108 -7.085 1.00 96.00 128 ASP A C 1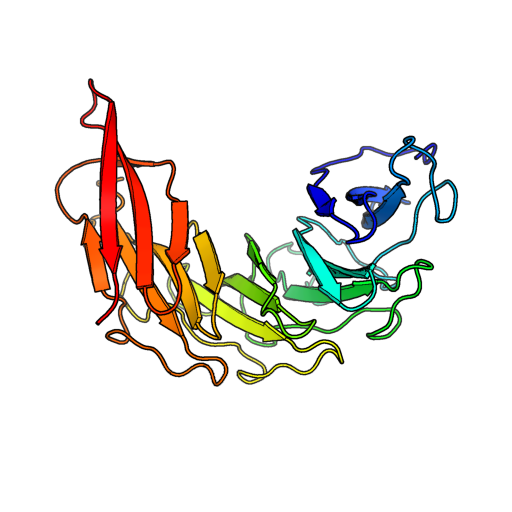
ATOM 974 O O . ASP A 1 128 ? -9.340 -6.187 -7.052 1.00 96.00 128 ASP A O 1
ATOM 978 N N . GLY A 1 129 ? -7.349 -7.047 -7.654 1.00 93.38 129 GLY A N 1
ATOM 979 C CA . GLY A 1 129 ? -7.849 -8.199 -8.408 1.00 93.38 129 GLY A CA 1
ATOM 980 C C . GLY A 1 129 ? -8.040 -7.943 -9.907 1.00 93.38 129 GLY A C 1
ATOM 981 O O . GLY A 1 129 ? -8.354 -8.885 -10.628 1.00 93.38 129 GLY A O 1
ATOM 982 N N . GLU A 1 130 ? -7.798 -6.718 -10.377 1.00 94.88 130 GLU A N 1
ATOM 983 C CA . GLU A 1 130 ? -7.965 -6.267 -11.770 1.00 94.88 130 GLU A CA 1
ATOM 984 C C . GLU A 1 130 ? -6.651 -5.704 -12.350 1.00 94.88 130 GLU A C 1
ATOM 986 O O . GLU A 1 130 ? -6.647 -4.933 -13.302 1.00 94.88 130 GLU A O 1
ATOM 991 N N . GLY A 1 131 ? -5.512 -6.075 -11.755 1.00 94.88 131 GLY A N 1
ATOM 992 C CA . GLY A 1 131 ? -4.180 -5.629 -12.173 1.00 94.88 131 GLY A CA 1
ATOM 993 C C . GLY A 1 131 ? -3.695 -4.339 -11.505 1.00 94.88 131 GLY A C 1
ATOM 994 O O . GLY A 1 131 ? -2.503 -4.025 -11.606 1.00 94.88 131 GLY A O 1
ATOM 995 N N . GLY A 1 132 ? -4.578 -3.642 -10.791 1.00 97.44 132 GLY A N 1
ATOM 996 C CA . GLY A 1 132 ? -4.284 -2.479 -9.966 1.00 97.44 132 GLY A CA 1
ATOM 997 C C . GLY A 1 132 ? -4.038 -2.826 -8.494 1.00 97.44 132 GLY A C 1
ATOM 998 O O . GLY A 1 132 ? -3.789 -3.975 -8.110 1.00 97.44 132 GLY A O 1
ATOM 999 N N . ALA A 1 133 ? -4.115 -1.805 -7.643 1.00 98.19 133 ALA A N 1
ATOM 1000 C CA . ALA A 1 133 ? -4.013 -1.954 -6.197 1.00 98.19 133 ALA A CA 1
ATOM 1001 C C . ALA A 1 133 ? -4.868 -0.947 -5.435 1.00 98.19 133 ALA A C 1
ATOM 1003 O O . ALA A 1 133 ? -5.099 0.182 -5.871 1.00 98.19 133 ALA A O 1
ATOM 1004 N N . TYR A 1 134 ? -5.245 -1.359 -4.230 1.00 98.62 134 TYR A N 1
ATOM 1005 C CA . TYR A 1 134 ? -5.622 -0.459 -3.156 1.00 98.62 134 TYR A CA 1
ATOM 1006 C C . TYR A 1 134 ? -4.383 -0.143 -2.323 1.00 98.62 134 TYR A C 1
ATOM 1008 O O . TYR A 1 134 ? -3.661 -1.052 -1.909 1.00 98.62 134 TYR A O 1
ATOM 1016 N N . VAL A 1 135 ? -4.151 1.138 -2.063 1.00 98.62 135 VAL A N 1
ATOM 1017 C CA . VAL A 1 135 ? -3.013 1.641 -1.291 1.00 98.62 135 VAL A CA 1
ATOM 1018 C C . VAL A 1 135 ? -3.549 2.551 -0.200 1.00 98.62 135 VAL A C 1
ATOM 1020 O O . VAL A 1 135 ? -4.408 3.382 -0.481 1.00 98.62 135 VAL A O 1
ATOM 1023 N N . ALA A 1 136 ? -3.056 2.411 1.026 1.00 98.50 136 ALA A N 1
ATOM 1024 C CA . ALA A 1 136 ? -3.367 3.321 2.120 1.00 98.50 136 ALA A CA 1
ATOM 1025 C C . ALA A 1 136 ? -2.098 3.811 2.813 1.00 98.50 136 ALA A C 1
ATOM 1027 O O . ALA A 1 136 ? -1.051 3.164 2.751 1.00 98.50 136 ALA A O 1
ATOM 1028 N N . TRP A 1 137 ? -2.198 4.958 3.470 1.00 98.31 137 TRP A N 1
ATOM 1029 C CA . TRP A 1 137 ? -1.098 5.596 4.184 1.00 98.31 137 TRP A CA 1
ATOM 1030 C C . TRP A 1 137 ? -1.625 6.437 5.344 1.00 98.31 137 TRP A C 1
ATOM 1032 O O . TRP A 1 137 ? -2.810 6.769 5.410 1.00 98.31 137 TRP A O 1
ATOM 1042 N N . VAL A 1 138 ? -0.721 6.785 6.257 1.00 97.06 138 VAL A N 1
ATOM 1043 C CA . VAL A 1 138 ? -0.939 7.845 7.241 1.00 97.06 138 VAL A CA 1
ATOM 1044 C C . VAL A 1 138 ? -0.617 9.178 6.583 1.00 97.06 138 VAL A C 1
ATOM 1046 O O . VAL A 1 138 ? 0.441 9.337 5.974 1.00 97.06 138 VAL A O 1
ATOM 1049 N N . ASP A 1 139 ? -1.524 10.126 6.730 1.00 96.25 139 ASP A N 1
ATOM 1050 C CA . ASP A 1 139 ? -1.484 11.444 6.125 1.00 96.25 139 ASP A CA 1
ATOM 1051 C C . ASP A 1 139 ? -1.569 12.516 7.213 1.00 96.25 139 ASP A C 1
ATOM 1053 O O . ASP A 1 139 ? -2.374 12.408 8.139 1.00 96.25 139 ASP A O 1
ATOM 1057 N N . THR A 1 140 ? -0.727 13.543 7.114 1.00 94.00 140 THR A N 1
ATOM 1058 C CA . THR A 1 140 ? -0.691 14.652 8.079 1.00 94.00 140 THR A CA 1
ATOM 1059 C C . THR A 1 140 ? -1.199 15.966 7.491 1.00 94.00 140 THR A C 1
ATOM 1061 O O . THR A 1 140 ? -0.803 17.034 7.967 1.00 94.00 140 THR A O 1
ATOM 1064 N N . ARG A 1 141 ? -2.004 15.917 6.420 1.00 92.69 141 ARG A N 1
ATOM 1065 C CA . ARG A 1 141 ? -2.598 17.115 5.802 1.00 92.69 141 ARG A CA 1
ATOM 1066 C C . ARG A 1 141 ? -3.515 17.892 6.742 1.00 92.69 141 ARG A C 1
ATOM 1068 O O . ARG A 1 141 ? -3.667 19.102 6.597 1.00 92.69 141 ARG A O 1
ATOM 1075 N N . ASP A 1 142 ? -4.113 17.184 7.696 1.00 87.56 142 ASP A N 1
ATOM 1076 C CA . ASP A 1 142 ? -5.048 17.713 8.677 1.00 87.56 142 ASP A CA 1
ATOM 1077 C C . ASP A 1 142 ? -4.404 17.795 10.073 1.00 87.56 142 ASP A C 1
ATOM 1079 O O . ASP A 1 142 ? -3.209 17.579 10.273 1.00 87.56 142 ASP A O 1
ATOM 1083 N N . LYS A 1 143 ? -5.201 18.158 11.083 1.00 82.00 143 LYS A N 1
ATOM 1084 C CA . LYS A 1 143 ? -4.724 18.393 12.457 1.00 82.00 143 LYS A CA 1
ATOM 1085 C C . LYS A 1 143 ? -4.113 17.150 13.123 1.00 82.00 143 LYS A C 1
ATOM 1087 O O . LYS A 1 143 ? -3.311 17.296 14.049 1.00 82.00 143 LYS A O 1
ATOM 1092 N N . PHE A 1 144 ? -4.539 15.959 12.720 1.00 86.00 144 PHE A N 1
ATOM 1093 C CA . PHE A 1 144 ? -4.085 14.686 13.265 1.00 86.00 144 PHE A CA 1
ATOM 1094 C C . PHE A 1 144 ? -3.512 13.815 12.144 1.00 86.00 144 PHE A C 1
ATOM 1096 O O . PHE A 1 144 ? -3.758 14.064 10.970 1.00 86.00 144 PHE A O 1
ATOM 1103 N N . ASP A 1 145 ? -2.734 12.801 12.527 1.00 92.25 145 ASP A N 1
ATOM 1104 C CA . ASP A 1 145 ? -2.418 11.691 11.629 1.00 92.25 145 ASP A CA 1
ATOM 1105 C C . ASP A 1 145 ? -3.739 10.974 11.308 1.00 92.25 145 ASP A C 1
ATOM 1107 O O . ASP A 1 145 ? -4.325 10.372 12.209 1.00 92.25 145 ASP A O 1
ATOM 1111 N N . ASP A 1 146 ? -4.184 11.034 10.057 1.00 95.25 146 ASP A N 1
ATOM 1112 C CA . ASP A 1 146 ? -5.386 10.360 9.563 1.00 95.25 146 ASP A CA 1
ATOM 1113 C C . ASP A 1 146 ? -5.012 9.335 8.489 1.00 95.25 146 ASP A C 1
ATOM 1115 O O . ASP A 1 146 ? -3.943 9.409 7.883 1.00 95.25 146 ASP A O 1
ATOM 1119 N N . ILE A 1 147 ? -5.871 8.345 8.247 1.00 97.44 147 ILE A N 1
ATOM 1120 C CA . ILE A 1 147 ? -5.602 7.323 7.229 1.00 97.44 147 ILE A CA 1
ATOM 1121 C C . ILE A 1 147 ? -6.354 7.672 5.953 1.00 97.44 147 ILE A C 1
ATOM 1123 O O . ILE A 1 147 ? -7.574 7.850 5.963 1.00 97.44 147 ILE A O 1
ATOM 1127 N N . TYR A 1 148 ? -5.626 7.695 4.842 1.00 98.31 148 TYR A N 1
ATOM 1128 C CA . TYR A 1 148 ? -6.176 7.878 3.505 1.00 98.31 148 TYR A CA 1
ATOM 1129 C C . TYR A 1 148 ? -5.894 6.651 2.646 1.00 98.31 148 TYR A C 1
ATOM 1131 O O . TYR A 1 148 ? -4.915 5.940 2.868 1.00 98.31 148 TYR A O 1
ATOM 1139 N N . ALA A 1 149 ? -6.769 6.393 1.678 1.00 98.31 149 ALA A N 1
ATOM 1140 C CA . ALA A 1 149 ? -6.649 5.287 0.747 1.00 98.31 149 ALA A CA 1
ATOM 1141 C C . ALA A 1 149 ? -6.975 5.712 -0.687 1.00 98.31 149 ALA A C 1
ATOM 1143 O O . ALA A 1 149 ? -7.812 6.583 -0.924 1.00 98.31 149 ALA A O 1
ATOM 1144 N N . GLN A 1 150 ? -6.321 5.066 -1.644 1.00 98.62 150 GLN A N 1
ATOM 1145 C CA . GLN A 1 150 ? -6.453 5.276 -3.078 1.00 98.62 150 GLN A CA 1
ATOM 1146 C C . GLN A 1 150 ? -6.560 3.924 -3.774 1.00 98.62 150 GLN A C 1
ATOM 1148 O O . GLN A 1 150 ? -5.873 2.972 -3.401 1.00 98.62 150 GLN A O 1
ATOM 1153 N N . ARG A 1 151 ? -7.362 3.864 -4.834 1.00 98.56 151 ARG A N 1
ATOM 1154 C CA . ARG A 1 151 ? -7.294 2.775 -5.803 1.00 98.56 151 ARG A CA 1
ATOM 1155 C C . ARG A 1 151 ? -6.581 3.277 -7.054 1.00 98.56 151 ARG A C 1
ATOM 1157 O O . ARG A 1 151 ? -6.966 4.302 -7.609 1.00 98.56 151 ARG A O 1
ATOM 1164 N N . VAL A 1 152 ? -5.563 2.556 -7.499 1.00 98.56 152 VAL A N 1
ATOM 1165 C CA . VAL A 1 152 ? -4.840 2.821 -8.748 1.00 98.56 152 VAL A CA 1
ATOM 1166 C C . VAL A 1 152 ? -5.005 1.624 -9.677 1.00 98.56 152 VAL A C 1
ATOM 1168 O O . VAL A 1 152 ? -4.830 0.492 -9.231 1.00 98.56 152 VAL A O 1
ATOM 1171 N N . ASP A 1 153 ? -5.381 1.856 -10.935 1.00 97.88 153 ASP A N 1
ATOM 1172 C CA . ASP A 1 153 ? -5.528 0.776 -11.922 1.00 97.88 153 ASP A CA 1
ATOM 1173 C C . ASP A 1 153 ? -4.191 0.392 -12.590 1.00 97.88 153 ASP A C 1
ATOM 1175 O O . ASP A 1 153 ? -3.135 0.956 -12.287 1.00 97.88 153 ASP A O 1
ATOM 1179 N N . ALA A 1 154 ? -4.211 -0.617 -13.466 1.00 96.69 154 ALA A N 1
ATOM 1180 C CA . ALA A 1 154 ? -3.009 -1.155 -14.109 1.00 96.69 154 ALA A CA 1
ATOM 1181 C C . ALA A 1 154 ? -2.303 -0.131 -15.023 1.00 96.69 154 ALA A C 1
ATOM 1183 O O . ALA A 1 154 ? -1.079 -0.191 -15.215 1.00 96.69 154 ALA A O 1
ATOM 1184 N N . GLU A 1 155 ? -3.053 0.832 -15.556 1.00 97.88 155 GLU A N 1
ATOM 1185 C CA . GLU A 1 155 ? -2.569 1.931 -16.391 1.00 97.88 155 GLU A CA 1
ATOM 1186 C C . GLU A 1 155 ? -2.023 3.105 -15.566 1.00 97.88 155 GLU A C 1
ATOM 1188 O O . GLU A 1 155 ? -1.336 3.966 -16.119 1.00 97.88 155 GLU A O 1
ATOM 1193 N N . GLY A 1 156 ? -2.257 3.111 -14.252 1.00 97.94 156 GLY A N 1
ATOM 1194 C CA . GLY A 1 156 ? -1.782 4.149 -13.341 1.00 97.94 156 GLY A CA 1
ATOM 1195 C C . GLY A 1 156 ? -2.786 5.282 -13.119 1.00 97.94 156 GLY A C 1
ATOM 1196 O O . GLY A 1 156 ? -2.407 6.350 -12.636 1.00 97.94 156 GLY A O 1
ATOM 1197 N N . TRP A 1 157 ? -4.063 5.092 -13.452 1.00 98.25 157 TRP A N 1
ATOM 1198 C CA . TRP A 1 157 ? -5.093 6.082 -13.158 1.00 98.25 157 TRP A CA 1
ATOM 1199 C C . TRP A 1 157 ? -5.571 5.970 -11.714 1.00 98.25 157 TRP A C 1
ATOM 1201 O O . TRP A 1 157 ? -5.917 4.895 -11.220 1.00 98.25 157 TRP A O 1
ATOM 1211 N N . LEU A 1 158 ? -5.647 7.122 -11.047 1.00 98.56 158 LEU A N 1
ATOM 1212 C CA . LEU A 1 158 ? -6.200 7.249 -9.703 1.00 98.56 158 LEU A CA 1
ATOM 1213 C C . LEU A 1 158 ? -7.729 7.205 -9.776 1.00 98.56 158 LEU A C 1
ATOM 1215 O O . LEU A 1 158 ? -8.366 8.101 -10.334 1.00 98.56 158 LEU A O 1
ATOM 1219 N N . ARG A 1 159 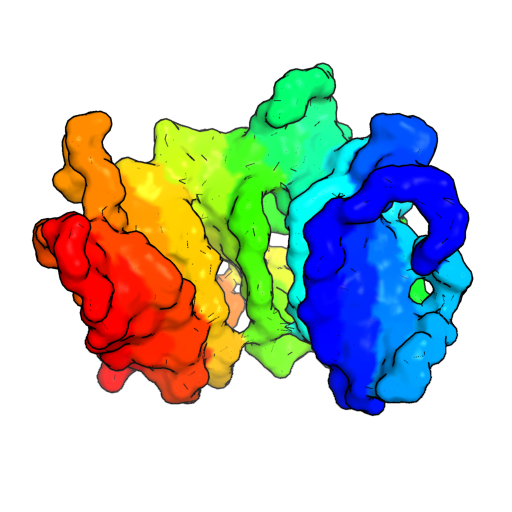? -8.333 6.159 -9.213 1.00 98.19 159 ARG A N 1
ATOM 1220 C CA . ARG A 1 159 ? -9.773 5.890 -9.341 1.00 98.19 159 ARG A CA 1
ATOM 1221 C C . ARG A 1 159 ? -10.611 6.641 -8.317 1.00 98.19 159 ARG A C 1
ATOM 1223 O O . ARG A 1 159 ? -11.810 6.800 -8.531 1.00 98.19 159 ARG A O 1
ATOM 1230 N N . TRP A 1 160 ? -10.012 7.125 -7.228 1.00 97.88 160 TRP A N 1
ATOM 1231 C CA . TRP A 1 160 ? -10.728 7.830 -6.161 1.00 97.88 160 TRP A CA 1
ATOM 1232 C C . TRP A 1 160 ? -10.409 9.330 -6.083 1.00 97.88 160 TRP A C 1
ATOM 1234 O O . TRP A 1 160 ? -10.668 9.969 -5.062 1.00 97.88 160 TRP A O 1
ATOM 1244 N N . GLY A 1 161 ? -9.909 9.903 -7.184 1.00 96.19 161 GLY A N 1
ATOM 1245 C CA . GLY A 1 161 ? -9.518 11.312 -7.288 1.00 96.19 161 GLY A CA 1
ATOM 1246 C C . GLY A 1 161 ? -8.100 11.575 -6.776 1.00 96.19 161 GLY A C 1
ATOM 1247 O O . GLY A 1 161 ? -7.515 10.724 -6.119 1.00 96.19 161 GLY A O 1
ATOM 1248 N N . MET A 1 162 ? -7.539 12.748 -7.090 1.00 94.81 162 MET A N 1
ATOM 1249 C CA . MET A 1 162 ? -6.116 13.045 -6.857 1.00 94.81 162 MET A CA 1
ATOM 1250 C C . MET A 1 162 ? -5.708 12.998 -5.379 1.00 94.81 162 MET A C 1
ATOM 1252 O O . MET A 1 162 ? -4.622 12.540 -5.067 1.00 94.81 162 MET A O 1
ATOM 1256 N N . ASP A 1 163 ? -6.586 13.402 -4.462 1.00 95.25 163 ASP A N 1
ATOM 1257 C CA . ASP A 1 163 ? -6.242 13.546 -3.041 1.00 95.25 163 ASP A CA 1
ATOM 1258 C C . ASP A 1 163 ? -6.645 12.352 -2.174 1.00 95.25 163 ASP A C 1
ATOM 1260 O O . ASP A 1 163 ? -6.641 12.456 -0.944 1.00 95.25 163 ASP A O 1
ATOM 1264 N N . ALA A 1 164 ? -6.952 11.214 -2.802 1.00 97.44 164 ALA A N 1
ATOM 1265 C CA . ALA A 1 164 ? -7.375 9.991 -2.129 1.00 97.44 164 ALA A CA 1
ATOM 1266 C C . ALA A 1 164 ? -8.658 10.172 -1.284 1.00 97.44 164 ALA A C 1
ATOM 1268 O O . ALA A 1 164 ? -9.294 11.230 -1.252 1.00 97.44 164 ALA A O 1
ATOM 1269 N N . ARG A 1 165 ? -9.099 9.100 -0.624 1.00 96.69 165 ARG A N 1
ATOM 1270 C CA . ARG A 1 165 ? -10.282 9.096 0.250 1.00 96.69 165 ARG A CA 1
ATOM 1271 C C . ARG A 1 165 ? -9.853 8.923 1.701 1.00 96.69 165 ARG A C 1
ATOM 1273 O O . ARG A 1 165 ? -9.041 8.038 1.961 1.00 96.69 165 ARG A O 1
ATOM 1280 N N . PRO A 1 166 ? -10.423 9.678 2.655 1.00 96.75 166 PRO A N 1
ATOM 1281 C CA . PRO A 1 166 ? -10.226 9.371 4.065 1.00 96.75 166 PRO A CA 1
ATOM 1282 C C . PRO A 1 166 ? -10.876 8.019 4.388 1.00 96.75 166 PRO A C 1
ATOM 1284 O O . PRO A 1 166 ? -12.032 7.776 4.031 1.00 96.75 166 PRO A O 1
ATOM 1287 N N . VAL A 1 167 ? -10.144 7.148 5.081 1.00 97.19 167 VAL A N 1
ATOM 1288 C CA . VAL A 1 167 ? -10.642 5.848 5.559 1.00 97.19 167 VAL A CA 1
ATOM 1289 C C . VAL A 1 167 ? -11.612 6.042 6.729 1.00 97.19 167 VAL A C 1
ATOM 1291 O O . VAL A 1 167 ? -12.660 5.392 6.793 1.00 97.19 167 VAL A O 1
ATOM 1294 N N . GLY A 1 168 ? -11.302 6.984 7.619 1.00 93.56 168 GLY A N 1
ATOM 1295 C CA . GLY A 1 168 ? -12.166 7.418 8.709 1.00 93.56 168 GLY A CA 1
ATOM 1296 C C . GLY A 1 168 ? -12.044 8.923 8.935 1.00 93.56 168 GLY A C 1
ATOM 1297 O O . GLY A 1 168 ? -10.948 9.464 8.915 1.00 93.56 168 GLY A O 1
ATOM 1298 N N . VAL A 1 169 ? -13.164 9.608 9.177 1.00 90.12 169 VAL A N 1
ATOM 1299 C CA . VAL A 1 169 ? -13.185 11.059 9.492 1.00 90.12 169 VAL A CA 1
ATOM 1300 C C . VAL A 1 169 ? -13.349 11.349 10.992 1.00 90.12 169 VAL A C 1
ATOM 1302 O O . VAL A 1 169 ? -13.859 12.399 11.384 1.00 90.12 169 VAL A O 1
ATOM 1305 N N . GLY A 1 170 ? -13.022 10.378 11.850 1.00 84.12 170 GLY A N 1
ATOM 1306 C CA . GLY A 1 170 ? -13.118 10.547 13.299 1.00 84.12 170 GLY A CA 1
ATOM 1307 C C . GLY A 1 170 ? -12.056 11.509 13.826 1.00 84.12 170 GLY A C 1
ATOM 1308 O O . GLY A 1 170 ? -10.969 11.587 13.275 1.00 84.12 170 GLY A O 1
ATOM 1309 N N . ALA A 1 171 ? -12.363 12.238 14.901 1.00 82.25 171 ALA A N 1
ATOM 1310 C CA . ALA A 1 171 ? -11.366 13.071 15.572 1.00 82.25 171 ALA A CA 1
ATOM 1311 C C . ALA A 1 171 ? -10.255 12.207 16.190 1.00 82.25 171 ALA A C 1
ATOM 1313 O O . ALA A 1 171 ? -10.538 11.108 16.632 1.00 82.25 171 ALA A O 1
ATOM 1314 N N . GLY A 1 172 ? -9.034 12.722 16.327 1.00 85.75 172 GLY A N 1
ATOM 1315 C CA . GLY A 1 172 ? -7.929 11.990 16.956 1.00 85.75 172 GLY A CA 1
ATOM 1316 C C . GLY A 1 172 ? -7.052 11.250 15.951 1.00 85.75 172 GLY A C 1
ATOM 1317 O O . GLY A 1 172 ? -7.304 11.258 14.757 1.00 85.75 172 GLY A O 1
ATOM 1318 N N . VAL A 1 173 ? -5.967 10.664 16.450 1.00 90.31 173 VAL A N 1
ATOM 1319 C CA . VAL A 1 173 ? -4.962 9.995 15.616 1.00 90.31 173 VAL A CA 1
ATOM 1320 C C . VAL A 1 173 ? -5.493 8.649 15.113 1.00 90.31 173 VAL A C 1
ATOM 1322 O O . VAL A 1 173 ? -6.139 7.917 15.863 1.00 90.31 173 VAL A O 1
ATOM 1325 N N . GLN A 1 174 ? -5.169 8.306 13.869 1.00 93.12 174 GLN A N 1
ATOM 1326 C CA . GLN A 1 174 ? -5.439 7.022 13.227 1.00 93.12 174 GLN A CA 1
ATOM 1327 C C . GLN A 1 174 ? -4.128 6.458 12.664 1.00 93.12 174 GLN A C 1
ATOM 1329 O O . GLN A 1 174 ? -3.383 7.155 11.971 1.00 93.12 174 GLN A O 1
ATOM 1334 N N . ARG A 1 175 ? -3.792 5.203 12.989 1.00 91.69 175 ARG A N 1
ATOM 1335 C CA . ARG A 1 175 ? -2.504 4.589 12.610 1.00 91.69 175 ARG A CA 1
ATOM 1336 C C . ARG A 1 175 ? -2.614 3.097 12.323 1.00 91.69 175 ARG A C 1
ATOM 1338 O O . ARG A 1 175 ? -3.585 2.445 12.687 1.00 91.69 175 ARG A O 1
ATOM 1345 N N . GLY A 1 176 ? -1.563 2.563 11.702 1.00 92.56 176 GLY A N 1
ATOM 1346 C CA . GLY A 1 176 ? -1.410 1.134 11.430 1.00 92.56 176 GLY A CA 1
ATOM 1347 C C . GLY A 1 176 ? -2.544 0.550 10.586 1.00 92.56 176 GLY A C 1
ATOM 1348 O O . GLY A 1 176 ? -3.153 -0.421 11.033 1.00 92.56 176 GLY A O 1
ATOM 1349 N N . PRO A 1 177 ? -2.867 1.135 9.414 1.00 96.62 177 PRO A N 1
ATOM 1350 C CA . PRO A 1 177 ? -3.843 0.531 8.519 1.00 96.62 177 PRO A CA 1
ATOM 1351 C C . PRO A 1 177 ? -3.410 -0.881 8.116 1.00 96.62 177 PRO A C 1
ATOM 1353 O O . PRO A 1 177 ? -2.263 -1.107 7.732 1.00 96.62 177 PRO A O 1
ATOM 1356 N N . VAL A 1 178 ? -4.350 -1.819 8.155 1.00 96.62 178 VAL A N 1
ATOM 1357 C CA . VAL A 1 178 ? -4.188 -3.183 7.647 1.00 96.62 178 VAL A CA 1
ATOM 1358 C C . VAL A 1 178 ? -5.282 -3.454 6.630 1.00 96.62 178 VAL A C 1
ATOM 1360 O O . VAL A 1 178 ? -6.458 -3.184 6.885 1.00 96.62 178 VAL A O 1
ATOM 1363 N N . LEU A 1 179 ? -4.882 -3.941 5.454 1.00 97.12 179 LEU A N 1
ATOM 1364 C CA . LEU A 1 179 ? -5.740 -4.042 4.277 1.00 97.12 179 LEU A CA 1
ATOM 1365 C C . LEU A 1 179 ? -5.956 -5.499 3.885 1.00 97.12 179 LEU A C 1
ATOM 1367 O O . LEU A 1 179 ? -5.043 -6.323 3.931 1.00 97.12 179 LEU A O 1
ATOM 1371 N N . SER A 1 180 ? -7.158 -5.792 3.408 1.00 96.38 180 SER A N 1
ATOM 1372 C CA . SER A 1 180 ? -7.452 -7.008 2.659 1.00 96.38 180 SER A CA 1
ATOM 1373 C C . SER A 1 180 ? -8.493 -6.688 1.602 1.00 96.38 180 SER A C 1
ATOM 1375 O O . SER A 1 180 ? -9.454 -5.979 1.888 1.00 96.38 180 SER A O 1
ATOM 1377 N N . ALA A 1 181 ? -8.327 -7.202 0.388 1.00 94.62 181 ALA A N 1
ATOM 1378 C CA . ALA A 1 181 ? -9.284 -6.989 -0.686 1.00 94.62 181 ALA A CA 1
ATOM 1379 C C . ALA A 1 181 ? -9.734 -8.320 -1.283 1.00 94.62 181 ALA A C 1
ATOM 1381 O O . ALA A 1 181 ? -8.930 -9.235 -1.478 1.00 94.62 181 ALA A O 1
ATOM 1382 N N . ARG A 1 182 ? -11.036 -8.445 -1.549 1.00 93.06 182 ARG A N 1
ATOM 1383 C CA . ARG A 1 182 ? -11.612 -9.606 -2.236 1.00 93.06 182 ARG A CA 1
ATOM 1384 C C . ARG A 1 182 ? -12.973 -9.257 -2.815 1.00 93.06 182 ARG A C 1
ATOM 1386 O O . ARG A 1 182 ? -13.732 -8.522 -2.197 1.00 93.06 182 ARG A O 1
ATOM 1393 N N . ALA A 1 183 ? -13.291 -9.841 -3.972 1.00 88.06 183 ALA A N 1
ATOM 1394 C CA . ALA A 1 183 ? -14.589 -9.680 -4.631 1.00 88.06 183 ALA A CA 1
ATOM 1395 C C . ALA A 1 183 ? -14.990 -8.200 -4.818 1.00 88.06 183 ALA A C 1
ATOM 1397 O O . ALA A 1 183 ? -16.125 -7.831 -4.544 1.00 88.06 183 ALA A O 1
ATOM 1398 N N . GLY A 1 184 ? -14.036 -7.354 -5.225 1.00 85.81 184 GLY A N 1
ATOM 1399 C CA . GLY A 1 184 ? -14.254 -5.918 -5.437 1.00 85.81 184 GLY A CA 1
ATOM 1400 C C . GLY A 1 184 ? -14.312 -5.069 -4.162 1.00 85.81 184 GLY A C 1
ATOM 1401 O O . GLY A 1 184 ? -14.331 -3.852 -4.259 1.00 85.81 184 GLY A O 1
ATOM 1402 N N . HIS A 1 185 ? -14.284 -5.663 -2.969 1.00 91.25 185 HIS A N 1
ATOM 1403 C CA . HIS A 1 185 ? -14.322 -4.906 -1.720 1.00 91.25 185 HIS A CA 1
ATOM 1404 C C . HIS A 1 185 ? -12.933 -4.757 -1.112 1.00 91.25 185 HIS A C 1
ATOM 1406 O O . HIS A 1 185 ? -12.243 -5.758 -0.892 1.00 91.25 185 HIS A O 1
ATOM 1412 N N . LEU A 1 186 ? -12.563 -3.521 -0.777 1.00 96.25 186 LEU A N 1
ATOM 1413 C CA . LEU A 1 186 ? -11.454 -3.222 0.122 1.00 96.25 186 LEU A CA 1
ATOM 1414 C C . LEU A 1 186 ? -11.963 -3.219 1.564 1.00 96.25 186 LEU A C 1
ATOM 1416 O O . LEU A 1 186 ? -12.938 -2.543 1.883 1.00 96.25 186 LEU A O 1
ATOM 1420 N N . TRP A 1 187 ? -11.250 -3.911 2.444 1.00 97.25 187 TRP A N 1
ATOM 1421 C CA . TRP A 1 187 ? -11.436 -3.885 3.888 1.00 97.25 187 TRP A CA 1
ATOM 1422 C C . TRP A 1 187 ? -10.210 -3.267 4.540 1.00 97.25 187 TRP A C 1
ATOM 1424 O O . TRP A 1 187 ? -9.087 -3.710 4.291 1.00 97.25 187 TRP A O 1
ATOM 1434 N N . VAL A 1 188 ? -10.436 -2.265 5.385 1.00 97.56 188 VAL A N 1
ATOM 1435 C CA . VAL A 1 188 ? -9.382 -1.574 6.129 1.00 97.56 188 VAL A CA 1
ATOM 1436 C C . VAL A 1 188 ? -9.711 -1.643 7.609 1.00 97.56 188 VAL A C 1
ATOM 1438 O O . VAL A 1 188 ? -10.813 -1.271 8.007 1.00 97.56 188 VAL A O 1
ATOM 1441 N N . ALA A 1 189 ? -8.760 -2.092 8.420 1.00 96.75 189 ALA A N 1
ATOM 1442 C CA . ALA A 1 189 ? -8.812 -1.963 9.871 1.00 96.75 189 ALA A CA 1
ATOM 1443 C C . ALA A 1 189 ? -7.644 -1.102 10.353 1.00 96.75 189 ALA A C 1
ATOM 1445 O O . ALA A 1 189 ? -6.584 -1.104 9.727 1.00 96.75 189 ALA A O 1
ATOM 1446 N N . TRP A 1 190 ? -7.831 -0.361 11.440 1.00 95.56 190 TRP A N 1
ATOM 1447 C CA . TRP A 1 190 ? -6.791 0.507 11.991 1.00 95.56 190 TRP A CA 1
ATOM 1448 C C . TRP A 1 190 ? -6.903 0.671 13.503 1.00 95.56 190 TRP A C 1
ATOM 1450 O O . TRP A 1 190 ? -7.928 0.344 14.111 1.00 95.56 190 TRP A O 1
ATOM 1460 N N . TYR A 1 191 ? -5.836 1.222 14.077 1.00 93.19 191 TYR A N 1
ATOM 1461 C CA . TYR A 1 191 ? -5.791 1.700 15.450 1.00 93.19 191 TYR A CA 1
ATOM 1462 C C . TYR A 1 191 ? -6.252 3.148 15.537 1.00 93.19 191 TYR A C 1
ATOM 1464 O O . TYR A 1 191 ? -5.719 4.024 14.850 1.00 93.19 191 TYR A O 1
ATOM 1472 N N . ASP A 1 192 ? -7.217 3.397 16.411 1.00 92.00 192 ASP A N 1
ATOM 1473 C CA . ASP A 1 192 ? -7.890 4.677 16.561 1.00 92.00 192 ASP A CA 1
ATOM 1474 C C . ASP A 1 192 ? -7.775 5.203 17.995 1.00 92.00 192 ASP A C 1
ATOM 1476 O O . ASP A 1 192 ? -7.964 4.458 18.960 1.00 92.00 192 ASP A O 1
ATOM 1480 N N . TYR A 1 193 ? -7.480 6.497 18.126 1.00 88.62 193 TYR A N 1
ATOM 1481 C CA . TYR A 1 193 ? -7.267 7.166 19.413 1.00 88.62 193 TYR A CA 1
ATOM 1482 C C . TYR A 1 193 ? -8.329 8.238 19.703 1.00 88.62 193 TYR A C 1
ATOM 1484 O O . TYR A 1 193 ? -8.124 9.106 20.553 1.00 88.62 193 TYR A O 1
ATOM 1492 N N . ARG A 1 194 ? -9.481 8.213 19.016 1.00 86.12 194 ARG A N 1
ATOM 1493 C CA . ARG A 1 194 ? -10.527 9.248 19.143 1.00 86.12 194 ARG A CA 1
ATOM 1494 C C . ARG A 1 194 ? -11.153 9.379 20.522 1.00 86.12 194 ARG A C 1
ATOM 1496 O O . ARG A 1 194 ? -11.806 10.382 20.805 1.00 86.12 194 ARG A O 1
ATOM 1503 N N . ARG A 1 195 ? -11.033 8.340 21.347 1.00 78.00 195 ARG A N 1
ATOM 1504 C CA . ARG A 1 195 ? -11.624 8.271 22.690 1.00 78.00 195 ARG A CA 1
ATOM 1505 C C . ARG A 1 195 ? -10.608 8.508 23.799 1.00 78.00 195 ARG A C 1
ATOM 1507 O O . ARG A 1 195 ? -10.995 8.504 24.962 1.00 78.00 195 ARG A O 1
ATOM 1514 N N . GLU A 1 196 ? -9.349 8.745 23.445 1.00 71.06 196 GLU A N 1
ATOM 1515 C CA . GLU A 1 196 ? -8.249 8.723 24.399 1.00 71.06 196 GLU A CA 1
ATOM 1516 C C . GLU A 1 196 ? -7.763 10.130 24.748 1.00 71.06 196 GLU A C 1
ATOM 1518 O O . GLU A 1 196 ? -7.698 11.046 23.920 1.00 71.06 196 GLU A O 1
ATOM 1523 N N . THR A 1 197 ? -7.387 10.297 26.011 1.00 63.59 197 THR A N 1
ATOM 1524 C CA . THR A 1 197 ? -6.684 11.486 26.497 1.00 63.59 197 THR A CA 1
ATOM 1525 C C . THR A 1 197 ? -5.173 11.357 26.266 1.00 63.59 197 THR A C 1
ATOM 1527 O O . THR A 1 197 ? -4.649 10.267 26.068 1.00 63.59 197 THR A O 1
ATOM 1530 N N . ARG A 1 198 ? -4.413 12.463 26.355 1.00 54.72 198 ARG A N 1
ATOM 1531 C CA . ARG A 1 198 ? -2.935 12.447 26.212 1.00 54.72 198 ARG A CA 1
ATOM 1532 C C . ARG A 1 198 ? -2.202 11.502 27.186 1.00 54.72 198 ARG A C 1
ATOM 1534 O O . ARG A 1 198 ? -1.020 11.251 26.978 1.00 54.72 198 ARG A O 1
ATOM 1541 N N . ALA A 1 199 ? -2.861 11.038 28.249 1.00 54.16 199 ALA A N 1
ATOM 1542 C CA . ALA A 1 199 ? -2.299 10.125 29.243 1.00 54.16 199 ALA A CA 1
ATOM 1543 C C . ALA A 1 199 ? -2.570 8.641 28.934 1.00 54.16 199 ALA A C 1
ATOM 1545 O O . ALA A 1 199 ? -2.030 7.772 29.618 1.00 54.16 199 ALA A O 1
ATOM 1546 N N . GLU A 1 200 ? -3.392 8.340 27.927 1.00 58.06 200 GLU A N 1
ATOM 1547 C CA . GLU A 1 200 ? -3.794 6.981 27.588 1.00 58.06 200 GLU A CA 1
ATOM 1548 C C . GLU A 1 200 ? -3.146 6.539 26.273 1.00 58.06 200 GLU A C 1
ATOM 1550 O O . GLU A 1 200 ? -3.113 7.260 25.280 1.00 58.06 200 GLU A O 1
ATOM 1555 N N . THR A 1 201 ? -2.596 5.327 26.277 1.00 60.28 201 THR A N 1
ATOM 1556 C CA . THR A 1 201 ? -1.945 4.695 25.118 1.00 60.28 201 THR A CA 1
ATOM 1557 C C . THR A 1 201 ? -2.810 3.597 24.502 1.00 60.28 201 THR A C 1
ATOM 1559 O O . THR A 1 201 ? -2.320 2.789 23.707 1.00 60.28 201 THR A O 1
ATOM 1562 N N . ARG A 1 202 ? -4.087 3.527 24.899 1.00 71.31 202 ARG A N 1
ATOM 1563 C CA . ARG A 1 202 ? -5.014 2.481 24.471 1.00 71.31 202 ARG A CA 1
ATOM 1564 C C . ARG A 1 202 ? -5.427 2.734 23.029 1.00 71.31 202 ARG A C 1
ATOM 1566 O O . ARG A 1 202 ? -5.605 3.865 22.608 1.00 71.31 202 ARG A O 1
ATOM 1573 N N . GLN A 1 203 ? -5.480 1.663 22.254 1.00 80.69 203 GLN A N 1
ATOM 1574 C CA . GLN A 1 203 ? -5.752 1.721 20.826 1.00 80.69 203 GLN A CA 1
ATOM 1575 C C . GLN A 1 203 ? -7.067 0.988 20.606 1.00 80.69 203 GLN A C 1
ATOM 1577 O O . GLN A 1 203 ? -7.162 -0.218 20.873 1.00 80.69 203 GLN A O 1
ATOM 1582 N N . ASP A 1 204 ? -8.093 1.710 20.171 1.00 89.25 204 ASP A N 1
ATOM 1583 C CA . ASP A 1 204 ? -9.327 1.079 19.725 1.00 89.25 204 ASP A CA 1
ATOM 1584 C C . ASP A 1 204 ? -9.118 0.510 18.322 1.00 89.25 204 ASP A C 1
ATOM 1586 O O . ASP A 1 204 ? -8.345 1.047 17.531 1.00 89.25 204 ASP A O 1
ATOM 1590 N N . VAL A 1 205 ? -9.823 -0.572 17.997 1.00 92.56 205 VAL A N 1
ATOM 1591 C CA . VAL A 1 205 ? -9.841 -1.103 16.630 1.00 92.56 205 VAL A CA 1
ATOM 1592 C C . VAL A 1 205 ? -11.107 -0.622 15.948 1.00 92.56 205 VAL A C 1
ATOM 1594 O O . VAL A 1 205 ? -12.214 -0.848 16.448 1.00 92.56 205 VAL A O 1
ATOM 1597 N N . TYR A 1 206 ? -10.936 0.011 14.794 1.00 95.00 206 TYR A N 1
ATOM 1598 C CA . TYR A 1 206 ? -12.017 0.413 13.901 1.00 95.00 206 TYR A CA 1
ATOM 1599 C C . TYR A 1 206 ? -11.816 -0.207 12.524 1.00 95.00 206 TYR A C 1
ATOM 1601 O O . TYR A 1 206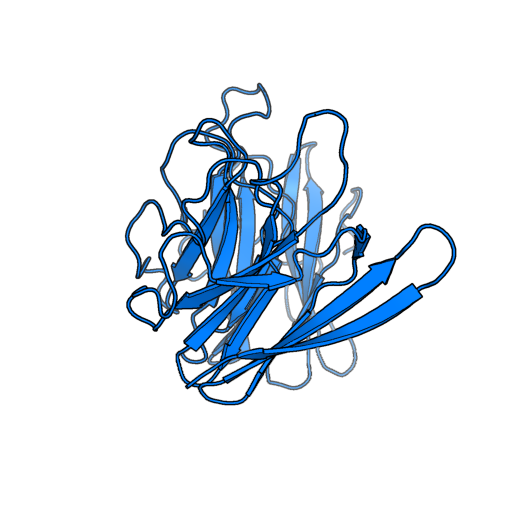 ? -10.716 -0.646 12.179 1.00 95.00 206 TYR A O 1
ATOM 1609 N N . ALA A 1 207 ? -12.896 -0.256 11.747 1.00 96.38 207 ALA A N 1
ATOM 1610 C CA . ALA A 1 207 ? -12.858 -0.740 10.380 1.00 96.38 207 ALA A CA 1
ATOM 1611 C C . ALA A 1 207 ? -13.726 0.079 9.421 1.00 96.38 207 ALA A C 1
ATOM 1613 O O . ALA A 1 207 ? -14.709 0.716 9.807 1.00 96.38 207 ALA A O 1
ATOM 1614 N N . GLN A 1 208 ? -13.370 0.005 8.145 1.00 96.81 208 GLN A N 1
ATOM 1615 C CA . GLN A 1 208 ? -14.078 0.574 7.010 1.00 96.81 208 GLN A CA 1
ATOM 1616 C C . GLN A 1 208 ? -14.072 -0.452 5.877 1.00 96.81 208 GLN A C 1
ATOM 1618 O O . GLN A 1 208 ? -13.142 -1.255 5.759 1.00 96.81 208 GLN A O 1
ATOM 1623 N N . SER A 1 209 ? -15.099 -0.413 5.037 1.00 96.25 209 SER A N 1
ATOM 1624 C CA . SER A 1 209 ? -15.066 -1.072 3.7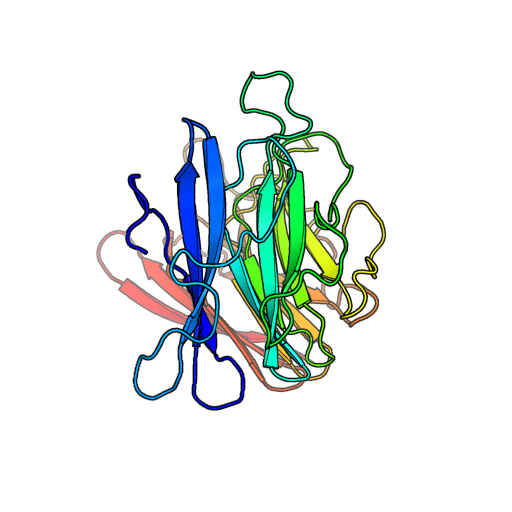35 1.00 96.25 209 SER A CA 1
ATOM 1625 C C . SER A 1 209 ? -15.272 -0.051 2.627 1.00 96.25 209 SER A C 1
ATOM 1627 O O . SER A 1 209 ? -15.923 0.969 2.842 1.00 96.25 209 SER A O 1
ATOM 1629 N N . PHE A 1 210 ? -14.714 -0.320 1.455 1.00 96.50 210 PHE A N 1
ATOM 1630 C CA . PHE A 1 210 ? -14.950 0.458 0.246 1.00 96.50 210 PHE A CA 1
ATOM 1631 C C . PHE A 1 210 ? -15.293 -0.479 -0.909 1.00 96.50 210 PHE A C 1
ATOM 1633 O O . PHE A 1 210 ? -14.732 -1.575 -1.008 1.00 96.50 210 PHE A O 1
ATOM 1640 N N . ASP A 1 211 ? -16.216 -0.055 -1.766 1.00 95.50 211 ASP A N 1
ATOM 1641 C CA . ASP A 1 211 ? -16.391 -0.646 -3.095 1.00 95.50 211 ASP A CA 1
ATOM 1642 C C . ASP A 1 211 ? -15.303 -0.135 -4.075 1.00 95.50 211 ASP A C 1
ATOM 1644 O O . ASP A 1 211 ? -14.500 0.738 -3.708 1.00 95.50 211 ASP A O 1
ATOM 1648 N N . PRO A 1 212 ? -15.222 -0.666 -5.311 1.00 94.88 212 PRO A N 1
ATOM 1649 C CA . PRO A 1 212 ? -14.206 -0.250 -6.279 1.00 94.88 212 PRO A CA 1
ATOM 1650 C C . PRO A 1 212 ? -14.270 1.237 -6.660 1.00 94.88 212 PRO A C 1
ATOM 1652 O O . PRO A 1 212 ? -13.250 1.811 -7.061 1.00 94.88 212 PRO A O 1
ATOM 1655 N N . GLU A 1 213 ? -15.434 1.871 -6.521 1.00 96.00 213 GLU A N 1
ATOM 1656 C CA . GLU A 1 213 ? -15.699 3.289 -6.791 1.00 96.00 213 GLU A CA 1
ATOM 1657 C C . GLU A 1 213 ? -15.355 4.200 -5.595 1.00 96.00 213 GLU A C 1
ATOM 1659 O O . GLU A 1 213 ? -15.354 5.432 -5.716 1.00 96.00 213 GLU A O 1
ATOM 1664 N N . GLY A 1 214 ? -15.005 3.612 -4.448 1.00 95.50 214 GLY A N 1
ATOM 1665 C CA . GLY A 1 214 ? -14.605 4.327 -3.239 1.00 95.50 214 GLY A CA 1
ATOM 1666 C C . GLY A 1 214 ? -15.789 4.794 -2.396 1.00 95.50 214 GLY A C 1
ATOM 1667 O O . GLY A 1 214 ? -15.650 5.733 -1.603 1.00 95.50 214 GLY A O 1
ATOM 1668 N N . VAL A 1 215 ? -16.956 4.169 -2.553 1.00 95.44 215 VAL A N 1
ATOM 1669 C CA . VAL A 1 215 ? -18.105 4.356 -1.668 1.00 95.44 215 VAL A CA 1
ATOM 1670 C C . VAL A 1 215 ? -17.874 3.552 -0.393 1.00 95.44 215 VAL A C 1
ATOM 1672 O O . VAL A 1 215 ? -17.625 2.349 -0.426 1.00 95.44 215 VAL A O 1
ATOM 1675 N N . ALA A 1 216 ? -17.949 4.236 0.750 1.00 95.62 216 ALA A N 1
ATOM 1676 C CA . ALA A 1 216 ? -17.788 3.616 2.058 1.00 95.62 216 ALA A CA 1
ATOM 1677 C C . ALA A 1 216 ? -18.973 2.690 2.385 1.00 95.62 216 ALA A C 1
ATOM 1679 O O . ALA A 1 216 ? -20.130 3.104 2.283 1.00 95.62 216 ALA A O 1
ATOM 1680 N N . GLY A 1 217 ? -18.687 1.465 2.825 1.00 94.31 217 GLY A N 1
ATOM 1681 C CA . GLY A 1 217 ? -19.699 0.493 3.247 1.00 94.31 217 GLY A CA 1
ATOM 1682 C C . GLY A 1 217 ? -20.130 0.634 4.711 1.00 94.31 217 GLY A C 1
ATOM 1683 O O . GLY A 1 217 ? -21.183 0.124 5.090 1.00 94.31 217 GLY A O 1
ATOM 1684 N N . PHE A 1 218 ? -19.365 1.353 5.541 1.00 94.56 218 PHE A N 1
ATOM 1685 C CA . PHE A 1 218 ? -19.731 1.697 6.919 1.00 94.56 218 PHE A CA 1
ATOM 1686 C C . PHE A 1 218 ? -19.828 3.211 7.126 1.00 94.56 218 PHE A C 1
ATOM 1688 O O . PHE A 1 218 ? -19.529 4.018 6.245 1.00 94.56 218 PHE A O 1
ATOM 1695 N N . ALA A 1 219 ? -20.251 3.616 8.328 1.00 93.62 219 ALA A N 1
ATOM 1696 C CA . ALA A 1 219 ? -20.311 5.022 8.712 1.00 93.62 219 ALA A CA 1
ATOM 1697 C C . ALA A 1 219 ? -18.971 5.731 8.444 1.00 93.62 219 ALA A C 1
ATOM 1699 O O . ALA A 1 219 ? -17.905 5.140 8.600 1.00 93.62 219 ALA A O 1
ATOM 1700 N N . ARG A 1 220 ? -19.013 7.021 8.086 1.00 91.38 220 ARG A N 1
ATOM 1701 C CA . ARG A 1 220 ? -17.824 7.798 7.674 1.00 91.38 220 ARG A CA 1
ATOM 1702 C C . ARG A 1 220 ? -16.677 7.798 8.688 1.00 91.38 220 ARG A C 1
ATOM 1704 O O . ARG A 1 220 ? -15.525 7.943 8.306 1.00 91.38 220 ARG A O 1
ATOM 1711 N N . GLY A 1 221 ? -16.976 7.665 9.978 1.00 91.31 221 GLY A N 1
ATOM 1712 C CA . GLY A 1 221 ? -15.960 7.558 11.025 1.00 91.31 221 GLY A CA 1
ATOM 1713 C C . GLY A 1 221 ? -15.350 6.159 11.165 1.00 91.31 221 GLY A C 1
ATOM 1714 O O . GLY A 1 221 ? -14.550 5.962 12.070 1.00 91.31 221 GLY A O 1
ATOM 1715 N N . GLY A 1 222 ? -15.743 5.185 10.351 1.00 93.69 222 GLY A N 1
ATOM 1716 C CA . GLY A 1 222 ? -15.494 3.771 10.605 1.00 93.69 222 GLY A CA 1
ATOM 1717 C C . GLY A 1 222 ? -16.472 3.171 11.611 1.00 93.69 222 GLY A C 1
ATOM 1718 O O . GLY A 1 222 ? -17.078 3.876 12.425 1.00 93.69 222 GLY A O 1
ATOM 1719 N N . THR A 1 223 ? -16.608 1.849 11.564 1.00 93.81 223 THR A N 1
ATOM 1720 C CA . THR A 1 223 ? -17.341 1.079 12.570 1.00 93.81 223 THR A CA 1
ATOM 1721 C C . THR A 1 223 ? -16.389 0.643 13.692 1.00 93.81 223 THR A C 1
ATOM 1723 O O . THR A 1 223 ? -15.302 0.144 13.392 1.00 93.81 223 THR A O 1
ATOM 1726 N N . PRO A 1 224 ? -16.744 0.828 14.977 1.00 93.56 224 PRO A N 1
ATOM 1727 C CA . PRO A 1 224 ? -15.944 0.312 16.083 1.00 93.56 224 PRO A CA 1
ATOM 1728 C C . PRO A 1 224 ? -15.983 -1.220 16.097 1.00 93.56 224 PRO A C 1
ATOM 1730 O O . PRO A 1 224 ? -17.054 -1.815 15.986 1.00 93.56 224 PRO A O 1
ATOM 1733 N N . ILE A 1 225 ? -14.823 -1.847 16.268 1.00 93.12 225 ILE A N 1
ATOM 1734 C CA . ILE A 1 225 ? -14.663 -3.307 16.361 1.00 93.12 225 ILE A CA 1
ATOM 1735 C C . ILE A 1 225 ? -14.367 -3.720 17.794 1.00 93.12 225 ILE A C 1
ATOM 1737 O O . ILE A 1 225 ? -15.011 -4.617 18.334 1.00 93.12 225 ILE A O 1
ATOM 1741 N N . ALA A 1 226 ? -13.414 -3.039 18.426 1.00 89.31 226 ALA A N 1
ATOM 1742 C CA . ALA A 1 226 ? -13.027 -3.315 19.797 1.00 89.31 226 ALA A CA 1
ATOM 1743 C C . ALA A 1 226 ? -12.655 -2.011 20.496 1.00 89.31 226 ALA A C 1
ATOM 1745 O O . ALA A 1 226 ? -11.655 -1.386 20.153 1.00 89.31 226 ALA A O 1
ATOM 1746 N N . THR A 1 227 ? -13.476 -1.613 21.474 1.00 85.06 227 THR A N 1
ATOM 1747 C CA . THR A 1 227 ? -13.308 -0.349 22.213 1.00 85.06 227 THR A CA 1
ATOM 1748 C C . THR A 1 227 ? -13.296 -0.524 23.731 1.00 85.06 227 THR A C 1
ATOM 1750 O O . THR A 1 227 ? -13.592 0.399 24.486 1.00 85.06 227 THR A O 1
ATOM 1753 N N . ALA A 1 228 ? -13.076 -1.753 24.203 1.00 73.44 228 ALA A N 1
ATOM 1754 C CA . ALA A 1 228 ? -12.919 -2.036 25.628 1.00 73.44 228 ALA A CA 1
ATOM 1755 C C . ALA A 1 228 ? -11.553 -1.536 26.133 1.00 73.44 228 ALA A C 1
ATOM 1757 O O . ALA A 1 228 ? -10.640 -1.318 25.338 1.00 73.44 228 ALA A O 1
ATOM 1758 N N . GLN A 1 229 ? -11.380 -1.417 27.448 1.00 68.75 229 GLN A N 1
ATOM 1759 C CA . GLN A 1 229 ? -10.157 -0.900 28.072 1.00 68.75 229 GLN A CA 1
ATOM 1760 C C . GLN A 1 229 ? -8.972 -1.894 28.047 1.00 68.75 229 GLN A C 1
ATOM 1762 O O . GLN A 1 229 ? -8.508 -2.326 29.097 1.00 68.75 229 GLN A O 1
ATOM 1767 N N . LEU A 1 230 ? -8.474 -2.256 26.861 1.00 69.62 230 LEU A N 1
ATOM 1768 C CA . LEU A 1 230 ? -7.323 -3.148 26.649 1.00 69.62 230 LEU A CA 1
ATOM 1769 C C . LEU A 1 230 ? -6.353 -2.533 25.628 1.00 69.62 230 LEU A C 1
ATOM 1771 O O . LEU A 1 230 ? -6.769 -1.747 24.776 1.00 69.62 230 LEU A O 1
ATOM 1775 N N . VAL A 1 231 ? -5.064 -2.880 25.709 1.00 66.81 231 VAL A N 1
ATOM 1776 C CA . VAL A 1 231 ? -4.086 -2.548 24.657 1.00 66.81 231 VAL A CA 1
ATOM 1777 C C . VAL A 1 231 ? -4.217 -3.575 23.542 1.00 66.81 231 VAL A C 1
ATOM 1779 O O . VAL A 1 231 ? -4.325 -4.765 23.824 1.00 66.81 231 VAL A O 1
ATOM 1782 N N . ARG A 1 232 ? -4.198 -3.128 22.285 1.00 75.81 232 ARG A N 1
ATOM 1783 C CA . ARG A 1 232 ? -4.405 -3.992 21.119 1.00 75.81 232 ARG A CA 1
ATOM 1784 C C . ARG A 1 232 ? -3.205 -3.945 20.193 1.00 75.81 232 ARG A C 1
ATOM 1786 O O . ARG A 1 232 ? -2.750 -2.861 19.849 1.00 75.81 232 ARG A O 1
ATOM 1793 N N . THR A 1 233 ? -2.709 -5.111 19.796 1.00 81.50 233 THR A N 1
ATOM 1794 C CA . THR A 1 233 ? -1.586 -5.275 18.857 1.00 81.50 233 THR A CA 1
ATOM 1795 C C . THR A 1 233 ? -1.918 -6.324 17.795 1.00 81.50 233 THR A C 1
ATOM 1797 O O . THR A 1 233 ? -2.983 -6.939 17.846 1.00 81.50 233 THR A O 1
ATOM 1800 N N . ASP A 1 234 ? -1.029 -6.507 16.817 1.00 84.38 234 ASP A N 1
ATOM 1801 C CA . ASP A 1 234 ? -1.088 -7.601 15.835 1.00 84.38 234 ASP A CA 1
ATOM 1802 C C . ASP A 1 234 ? -2.402 -7.651 15.035 1.00 84.38 234 ASP A C 1
ATOM 1804 O O . ASP A 1 234 ? -2.993 -8.712 14.830 1.00 84.38 234 ASP A O 1
ATOM 1808 N N . LEU A 1 235 ? -2.887 -6.478 14.617 1.00 92.12 235 LEU A N 1
ATOM 1809 C CA . LEU A 1 235 ? -4.107 -6.358 13.826 1.00 92.12 235 LEU A CA 1
ATOM 1810 C C . LEU A 1 235 ? -3.941 -7.053 12.466 1.00 92.12 235 LEU A C 1
ATOM 1812 O O . LEU A 1 235 ? -2.950 -6.848 11.767 1.00 92.12 235 LEU A O 1
ATOM 1816 N N . ALA A 1 236 ? -4.933 -7.848 12.076 1.00 93.06 236 ALA A N 1
ATOM 1817 C CA . ALA A 1 236 ? -4.998 -8.501 10.774 1.00 93.06 236 ALA A CA 1
ATOM 1818 C C . ALA A 1 236 ? -6.417 -8.447 10.200 1.00 93.06 236 ALA A C 1
ATOM 1820 O O . ALA A 1 236 ? -7.403 -8.480 10.940 1.00 93.06 236 ALA A O 1
ATOM 1821 N N . VAL A 1 237 ? -6.513 -8.389 8.870 1.00 94.12 237 VAL A N 1
ATOM 1822 C CA . VAL A 1 237 ? -7.777 -8.399 8.123 1.00 94.12 237 VAL A CA 1
ATOM 1823 C C . VAL A 1 237 ? -7.731 -9.515 7.088 1.00 94.12 237 VAL A C 1
ATOM 1825 O O . VAL A 1 237 ? -6.777 -9.631 6.321 1.00 94.12 237 VAL A O 1
ATOM 1828 N N . HIS A 1 238 ? -8.786 -10.321 7.038 1.00 94.00 238 HIS A N 1
ATOM 1829 C CA . HIS A 1 238 ? -8.923 -11.437 6.110 1.00 94.00 238 HIS A CA 1
ATOM 1830 C C . HIS A 1 238 ? -10.256 -11.334 5.367 1.00 94.00 238 HIS A C 1
ATOM 1832 O O . HIS A 1 238 ? -11.313 -11.635 5.925 1.00 94.00 238 HIS A O 1
ATOM 1838 N N . ALA A 1 239 ? -10.217 -10.916 4.101 1.00 92.75 239 ALA A N 1
ATOM 1839 C CA . ALA A 1 239 ? -11.409 -10.810 3.267 1.00 92.75 239 ALA A CA 1
ATOM 1840 C C . ALA A 1 239 ? -11.933 -12.195 2.811 1.00 92.75 239 ALA A C 1
ATOM 1842 O O . ALA A 1 239 ? -11.207 -13.049 2.288 1.00 92.75 239 ALA A O 1
ATOM 1843 N N . LEU A 1 240 ? -13.238 -12.406 2.981 1.00 90.38 240 LEU A N 1
ATOM 1844 C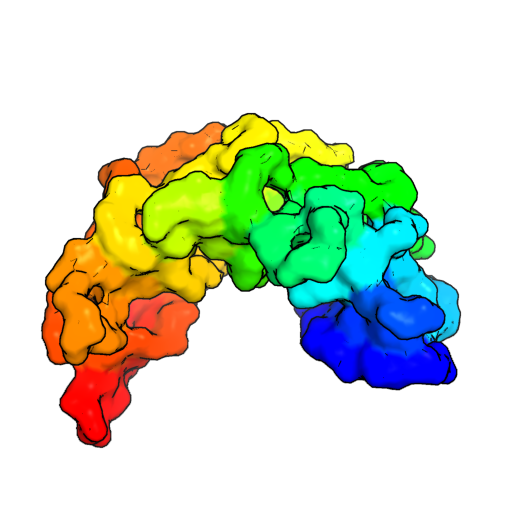 CA . LEU A 1 240 ? -13.985 -13.653 2.783 1.00 90.38 240 LEU A CA 1
ATOM 1845 C C . LEU A 1 240 ? -15.228 -13.390 1.909 1.00 90.38 240 LEU A C 1
ATOM 1847 O O . LEU A 1 240 ? -16.366 -13.427 2.380 1.00 90.38 240 LEU A O 1
ATOM 1851 N N . GLY A 1 241 ? -15.012 -13.101 0.623 1.00 85.00 241 GLY A N 1
ATOM 1852 C CA . GLY A 1 241 ? -16.076 -12.638 -0.274 1.00 85.00 241 GLY A CA 1
ATOM 1853 C C . GLY A 1 241 ? -16.506 -11.218 0.098 1.00 85.00 241 GLY A C 1
ATOM 1854 O O . GLY A 1 241 ? -15.648 -10.362 0.276 1.00 85.00 241 GLY A O 1
ATOM 1855 N N . ALA A 1 242 ? -17.809 -10.988 0.274 1.00 85.81 242 ALA A N 1
ATOM 1856 C CA . ALA A 1 242 ? -18.374 -9.708 0.730 1.00 85.81 242 ALA A CA 1
ATOM 1857 C C . ALA A 1 242 ? -18.324 -9.511 2.264 1.00 85.81 242 ALA A C 1
ATOM 1859 O O . ALA A 1 242 ? -19.035 -8.676 2.817 1.00 85.81 242 ALA A O 1
ATOM 1860 N N . ARG A 1 243 ? -17.524 -10.316 2.969 1.00 92.00 243 ARG A N 1
ATOM 1861 C CA . ARG A 1 243 ? -17.316 -10.253 4.422 1.00 92.00 243 ARG A CA 1
ATOM 1862 C C . ARG A 1 243 ? -15.828 -10.162 4.728 1.00 92.00 243 ARG A C 1
ATOM 1864 O O . ARG A 1 243 ? -15.011 -10.515 3.880 1.00 92.00 243 ARG A O 1
ATOM 1871 N N . ALA A 1 244 ? -15.469 -9.794 5.949 1.00 94.62 244 ALA A N 1
ATOM 1872 C CA . ALA A 1 244 ? -14.093 -9.872 6.427 1.00 94.62 244 ALA A CA 1
ATOM 1873 C C . ALA A 1 244 ? -14.020 -10.340 7.877 1.00 94.62 244 ALA A C 1
ATOM 1875 O O . ALA A 1 244 ? -14.850 -9.969 8.701 1.00 94.62 244 ALA A O 1
ATOM 1876 N N . TRP A 1 245 ? -13.010 -11.144 8.191 1.00 95.69 245 TRP A N 1
ATOM 1877 C CA . TRP A 1 245 ? -12.622 -11.438 9.565 1.00 95.69 245 TRP A CA 1
ATOM 1878 C C . TRP A 1 245 ? -11.491 -10.499 9.977 1.00 95.69 245 TRP A C 1
ATOM 1880 O O . TRP A 1 245 ? -10.482 -10.411 9.278 1.00 95.69 245 TRP A O 1
ATOM 1890 N N . ILE A 1 246 ? -11.654 -9.810 11.101 1.00 95.19 246 ILE A N 1
ATOM 1891 C CA . ILE A 1 246 ? -10.616 -8.978 11.714 1.00 95.19 246 ILE A CA 1
ATOM 1892 C C . ILE A 1 246 ? -10.153 -9.678 12.981 1.00 95.19 246 ILE A C 1
ATOM 1894 O O . ILE A 1 246 ? -10.990 -10.081 13.784 1.00 95.19 246 ILE A O 1
ATOM 1898 N N . SER A 1 247 ? -8.844 -9.800 13.180 1.00 93.56 247 SER A N 1
ATOM 1899 C CA . SER A 1 247 ? -8.256 -10.350 14.406 1.00 93.56 247 SER A CA 1
ATOM 1900 C C . SER A 1 247 ? -7.214 -9.419 15.004 1.00 93.56 247 SER A C 1
ATOM 1902 O O . SER A 1 247 ? -6.579 -8.657 14.281 1.00 93.56 247 SER A O 1
ATOM 1904 N N . TRP A 1 248 ? -7.036 -9.496 16.318 1.00 92.56 248 TRP A N 1
ATOM 1905 C CA . TRP A 1 248 ? -6.044 -8.726 17.069 1.00 92.56 248 TRP A CA 1
ATOM 1906 C C . TRP A 1 248 ? -5.632 -9.479 18.339 1.00 92.56 248 TRP A C 1
ATOM 1908 O O . TRP A 1 248 ? -6.297 -10.433 18.758 1.00 92.56 248 TRP A O 1
ATOM 1918 N N . T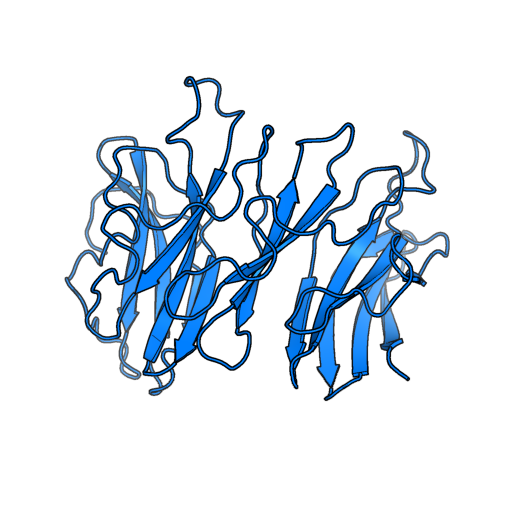HR A 1 249 ? -4.555 -9.028 18.975 1.00 90.19 249 THR A N 1
ATOM 1919 C CA . THR A 1 249 ? -4.144 -9.470 20.311 1.00 90.19 249 THR A CA 1
ATOM 1920 C C . THR A 1 249 ? -4.551 -8.420 21.339 1.00 90.19 249 THR A C 1
ATOM 1922 O O . THR A 1 249 ? -4.064 -7.292 21.290 1.00 90.19 249 THR A O 1
ATOM 1925 N N . ASP A 1 250 ? -5.410 -8.784 22.289 1.00 88.31 250 ASP A N 1
ATOM 1926 C CA . ASP A 1 250 ? -5.673 -7.986 23.487 1.00 88.31 250 ASP A CA 1
ATOM 1927 C C . ASP A 1 250 ? -4.579 -8.230 24.541 1.00 88.31 250 ASP A C 1
ATOM 1929 O O . ASP A 1 250 ? -4.171 -9.372 24.781 1.00 88.31 250 ASP A O 1
ATOM 1933 N N . HIS A 1 251 ? -4.143 -7.157 25.204 1.00 82.69 251 HIS A N 1
ATOM 1934 C CA . HIS A 1 251 ? -3.185 -7.169 26.304 1.00 82.69 251 HIS A CA 1
ATOM 1935 C C . HIS A 1 251 ? -3.687 -6.325 27.483 1.00 82.69 251 HIS A C 1
ATOM 1937 O O . HIS A 1 251 ? -3.949 -5.128 27.341 1.00 82.69 251 HIS A O 1
ATOM 1943 N N . ASP A 1 252 ? -3.776 -6.937 28.666 1.00 79.25 252 ASP A N 1
ATOM 1944 C CA . ASP A 1 252 ? -4.230 -6.288 29.912 1.00 79.25 252 ASP A CA 1
ATOM 1945 C C . ASP A 1 252 ? -3.079 -5.843 30.838 1.00 79.25 252 ASP A C 1
ATOM 1947 O O . ASP A 1 252 ? -3.309 -5.410 31.963 1.00 79.25 252 ASP A O 1
ATOM 1951 N N . GLY A 1 253 ? -1.830 -5.957 30.373 1.00 76.19 253 GLY A N 1
ATOM 1952 C CA . GLY A 1 253 ? -0.624 -5.733 31.179 1.00 76.19 253 GLY A CA 1
ATOM 1953 C C . GLY A 1 253 ? 0.064 -7.029 31.615 1.00 76.19 253 GLY A C 1
ATOM 1954 O O . GLY A 1 253 ? 1.260 -7.010 31.896 1.00 76.19 253 GLY A O 1
ATOM 1955 N N . THR A 1 254 ? -0.664 -8.149 31.632 1.00 78.25 254 THR A N 1
ATOM 1956 C CA . THR A 1 254 ? -0.190 -9.437 32.167 1.00 78.25 254 THR A CA 1
ATOM 1957 C C . THR A 1 254 ? -0.493 -10.630 31.264 1.00 78.25 254 THR A C 1
ATOM 1959 O O . THR A 1 254 ? 0.286 -11.581 31.221 1.00 78.25 254 THR A O 1
ATOM 1962 N N . THR A 1 255 ? -1.598 -10.591 30.518 1.00 82.00 255 THR A N 1
ATOM 1963 C CA . THR A 1 255 ? -2.034 -11.669 29.630 1.00 82.00 255 THR A CA 1
ATOM 1964 C C . THR A 1 255 ? -2.212 -11.177 28.199 1.00 82.00 255 THR A C 1
ATOM 1966 O O . THR A 1 255 ? -2.545 -10.018 27.963 1.00 82.00 255 THR A O 1
ATOM 1969 N N . ARG A 1 256 ? -1.965 -12.076 27.235 1.00 85.94 256 ARG A N 1
ATOM 1970 C CA . ARG A 1 256 ? -2.241 -11.879 25.804 1.00 85.94 256 ARG A CA 1
ATOM 1971 C C . ARG A 1 256 ? -3.338 -12.831 25.368 1.00 85.94 256 ARG A C 1
ATOM 1973 O O . ARG A 1 256 ? -3.246 -14.027 25.649 1.00 85.94 256 ARG A O 1
ATOM 1980 N N . ARG A 1 257 ? -4.354 -12.325 24.672 1.00 87.75 257 ARG A N 1
ATOM 1981 C CA . ARG A 1 257 ? -5.439 -13.145 24.116 1.00 87.75 257 ARG A CA 1
ATOM 1982 C C . ARG A 1 257 ? -5.720 -12.734 22.684 1.00 87.75 257 ARG A C 1
ATOM 1984 O O . ARG A 1 257 ? -5.878 -11.553 22.407 1.00 87.75 257 ARG A O 1
ATOM 1991 N N . VAL A 1 258 ? -5.804 -13.713 21.792 1.00 89.62 258 VAL A N 1
ATOM 1992 C CA . VAL A 1 258 ? -6.248 -13.471 20.418 1.00 89.62 258 VAL A CA 1
ATOM 1993 C C . VAL A 1 258 ? -7.765 -13.321 20.423 1.00 89.62 258 VAL A C 1
ATOM 1995 O O . VAL A 1 258 ? -8.474 -14.156 20.988 1.00 89.62 258 VAL A O 1
ATOM 1998 N N . ALA A 1 259 ? -8.247 -12.264 19.788 1.00 90.44 259 ALA A N 1
ATOM 1999 C CA . ALA A 1 259 ? -9.657 -11.971 19.595 1.00 90.44 259 ALA A CA 1
ATOM 2000 C C . ALA A 1 259 ? -9.941 -11.718 18.110 1.00 90.44 259 ALA A C 1
ATOM 2002 O O . ALA A 1 259 ? -9.025 -11.549 17.300 1.00 90.44 259 ALA A O 1
ATOM 2003 N N . GLY A 1 260 ? -11.220 -11.724 17.740 1.00 92.00 260 GLY A N 1
ATOM 2004 C CA . GLY A 1 260 ? -11.625 -11.415 16.380 1.00 92.00 260 GLY A CA 1
ATOM 2005 C C . GLY A 1 260 ? -13.110 -11.124 16.231 1.00 92.00 260 GLY A C 1
ATOM 2006 O O . GLY A 1 260 ? -13.915 -11.447 17.106 1.00 92.00 260 GLY A O 1
ATOM 2007 N N . ALA A 1 261 ? -13.456 -10.500 15.111 1.00 93.81 261 ALA A N 1
ATOM 2008 C CA . ALA A 1 261 ? -14.813 -10.131 14.742 1.00 93.81 261 ALA A CA 1
ATOM 2009 C C . ALA A 1 261 ? -15.045 -10.381 13.248 1.00 93.81 261 ALA A C 1
ATOM 2011 O O . ALA A 1 261 ? -14.172 -10.122 12.417 1.00 93.81 261 ALA A O 1
ATOM 2012 N N . LEU A 1 262 ? -16.243 -10.857 12.906 1.00 93.44 262 LEU A N 1
ATOM 2013 C CA . LEU A 1 262 ? -16.696 -10.983 11.524 1.00 93.44 262 LEU A CA 1
ATOM 2014 C C . LEU A 1 262 ? -17.494 -9.735 11.132 1.00 93.44 262 LEU A C 1
ATOM 2016 O O . LEU A 1 262 ? -18.405 -9.332 11.852 1.00 93.44 262 LEU A O 1
ATOM 2020 N N . LEU A 1 263 ? -17.175 -9.167 9.975 1.00 90.19 263 LEU A N 1
ATOM 2021 C CA . LEU A 1 263 ? -17.854 -8.030 9.365 1.00 90.19 263 LEU A CA 1
ATOM 2022 C C . LEU A 1 263 ? -18.485 -8.407 8.030 1.00 90.19 263 LEU A C 1
ATOM 2024 O O . LEU A 1 263 ? -17.940 -9.222 7.287 1.00 90.19 263 LEU A O 1
ATOM 2028 N N . GLY A 1 264 ? -19.597 -7.756 7.713 1.00 78.94 264 GLY A N 1
ATOM 2029 C CA . GLY A 1 264 ? -20.340 -7.886 6.465 1.00 78.94 264 GLY A CA 1
ATOM 2030 C C . GLY A 1 264 ? -21.850 -7.809 6.703 1.00 78.94 264 GLY A C 1
ATOM 2031 O O . GLY A 1 264 ? -22.249 -7.590 7.849 1.00 78.94 264 GLY A O 1
ATOM 2032 N N . PRO A 1 265 ? -22.668 -7.932 5.644 1.00 59.50 265 PRO A N 1
ATOM 2033 C CA . PRO A 1 265 ? -24.122 -8.003 5.772 1.00 59.50 265 PRO A CA 1
ATOM 2034 C C . PRO A 1 265 ? -24.588 -9.227 6.573 1.00 59.50 265 PRO A C 1
ATOM 2036 O O . PRO A 1 265 ? -23.861 -10.253 6.593 1.00 59.50 265 PRO A O 1
#

pLDDT: mean 90.03, std 11.25, range [36.97, 98.75]

Foldseek 3Di:
DPDPFDKDDWDWDDLVQQWIKIWIWTQDPNATFIFIFIADNVGDTQEDPRGATQAPDPWHWDDKDWEHFPPSKIKIKIWTCNVPPPPPWWTWIFIFIQHNHGDTQCDRGGDTQADATTHWDDKDWYAQVQRWIKIKTFGDSDPEGFIFIWTAHNNGDTLADRHGHTQAPAPAYWDDWAWDHDQQKIKIKTWGCNPDDPVDPATWIFIWMAGNNGDIPDDRRGDTDGDPPWHWADWYWADDHQKIKIWIWTHPPPDTDIDIDIDGD

Radius of gyration: 18.77 Å; chains: 1; bounding box: 52×43×50 Å